Protein AF-A0A535BII7-F1 (afdb_monomer_lite)

Secondary structure (DSSP, 8-state):
----------TTS-PPBP-----EE-TTS-EE--TTS--HHHH--SBPP-EEE-SSSEEEETTT-EEEE--BSSSSTTBTT-EE-HHHIIIIIIHHHHHHTGGG-S--BPPPHHHHHHT--TT--SS-S-GGGSBS--TT--TTT-B---SSEEEEEEEPSS-TT-EEEEETTTTEEESSSSSS-TTS-EE---EEE-----------------PPP------------------------------PPP---------PPSS-----------------------

Structure (mmCIF, N/CA/C/O backbone):
data_AF-A0A535BII7-F1
#
_entry.id   AF-A0A535BII7-F1
#
loop_
_atom_site.group_PDB
_atom_site.id
_atom_site.type_symbol
_atom_site.label_atom_id
_atom_site.label_alt_id
_atom_site.label_comp_id
_atom_site.label_asym_id
_atom_site.label_entity_id
_atom_site.label_seq_id
_atom_site.pdbx_PDB_ins_code
_atom_site.Cartn_x
_atom_site.Cartn_y
_atom_site.Cartn_z
_atom_site.occupancy
_atom_site.B_iso_or_equiv
_atom_site.auth_seq_id
_atom_site.auth_comp_id
_atom_site.auth_asym_id
_atom_site.auth_atom_id
_atom_site.pdbx_PDB_model_num
ATOM 1 N N . MET A 1 1 ? -17.194 23.140 9.596 1.00 44.50 1 MET A N 1
ATOM 2 C CA . MET A 1 1 ? -18.389 22.271 9.519 1.00 44.50 1 MET A CA 1
ATOM 3 C C . MET A 1 1 ? -18.543 21.837 8.075 1.00 44.50 1 MET A C 1
ATOM 5 O O . MET A 1 1 ? -18.565 22.703 7.213 1.00 44.50 1 MET A O 1
ATOM 9 N N . GLY A 1 2 ? -18.543 20.533 7.810 1.00 65.06 2 GLY A N 1
ATOM 10 C CA . GLY A 1 2 ? -18.744 19.972 6.472 1.00 65.06 2 GLY A CA 1
ATOM 11 C C . GLY A 1 2 ? -20.044 19.166 6.418 1.00 65.06 2 GLY A C 1
ATOM 12 O O . GLY A 1 2 ? -20.576 18.815 7.473 1.00 65.06 2 GLY A O 1
ATOM 13 N N . PRO A 1 3 ? -20.581 18.885 5.224 1.00 75.00 3 PRO A N 1
ATOM 14 C CA . PRO A 1 3 ? -21.764 18.046 5.084 1.00 75.00 3 PRO A CA 1
ATOM 15 C C . PRO A 1 3 ? -21.462 16.608 5.534 1.00 75.00 3 PRO A C 1
ATOM 17 O O . PRO A 1 3 ? -20.440 16.040 5.157 1.00 75.00 3 PRO A O 1
ATOM 20 N N . ALA A 1 4 ? -22.372 16.006 6.301 1.00 76.25 4 ALA A N 1
ATOM 21 C CA . ALA A 1 4 ? -22.333 14.586 6.646 1.00 76.25 4 ALA A CA 1
ATOM 22 C C . ALA A 1 4 ? -23.369 13.815 5.815 1.00 76.25 4 ALA A C 1
ATOM 24 O O . ALA A 1 4 ? -24.459 14.320 5.541 1.00 76.25 4 ALA A O 1
ATOM 25 N N . ARG A 1 5 ? -23.038 12.583 5.420 1.00 81.31 5 ARG A N 1
ATOM 26 C CA . ARG A 1 5 ? -23.974 11.647 4.780 1.00 81.31 5 ARG A CA 1
ATOM 27 C C . ARG A 1 5 ? -24.088 10.405 5.652 1.00 81.31 5 ARG A C 1
ATOM 29 O O . ARG A 1 5 ? -23.073 9.825 6.016 1.00 81.31 5 ARG A O 1
ATOM 36 N N . ALA A 1 6 ? -25.315 10.012 5.979 1.00 82.19 6 ALA A N 1
ATOM 37 C CA . ALA A 1 6 ? -25.578 8.773 6.699 1.00 82.19 6 ALA A CA 1
ATOM 38 C C . ALA A 1 6 ? -25.613 7.582 5.730 1.00 82.19 6 ALA A C 1
ATOM 40 O O . ALA A 1 6 ? -26.04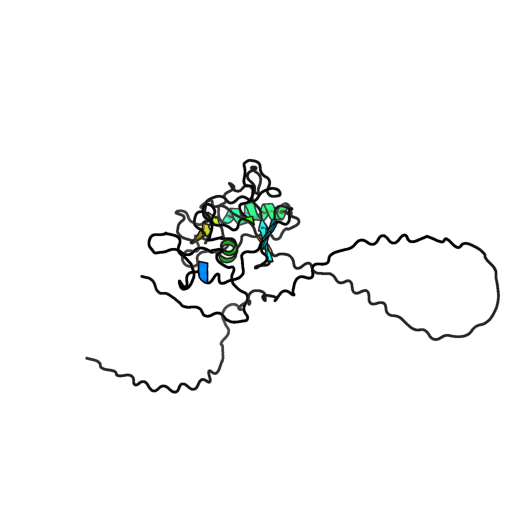9 7.714 4.584 1.00 82.19 6 ALA A O 1
ATOM 41 N N . VAL A 1 7 ? -25.193 6.417 6.216 1.00 84.38 7 VAL A N 1
ATOM 42 C CA . VAL A 1 7 ? -25.288 5.131 5.518 1.00 84.38 7 VAL A CA 1
ATOM 43 C C . VAL A 1 7 ? -26.140 4.173 6.352 1.00 84.38 7 VAL A C 1
ATOM 45 O O . VAL A 1 7 ? -26.164 4.268 7.577 1.00 84.38 7 VAL A O 1
ATOM 48 N N . ARG A 1 8 ? -26.871 3.272 5.687 1.00 78.75 8 ARG A N 1
ATOM 49 C CA . ARG A 1 8 ? -27.589 2.160 6.324 1.00 78.75 8 ARG A CA 1
ATOM 50 C C . ARG A 1 8 ? -27.049 0.849 5.772 1.00 78.75 8 ARG A C 1
ATOM 52 O O . ARG A 1 8 ? -26.878 0.736 4.557 1.00 78.75 8 ARG A O 1
ATOM 59 N N . ASP A 1 9 ? -26.824 -0.124 6.641 1.00 74.06 9 ASP A N 1
ATOM 60 C CA . ASP A 1 9 ? -26.342 -1.431 6.210 1.00 74.06 9 ASP A CA 1
ATOM 61 C C . ASP A 1 9 ? -27.427 -2.167 5.418 1.00 74.06 9 ASP A C 1
ATOM 63 O O . ASP A 1 9 ? -28.598 -2.203 5.806 1.00 74.06 9 ASP A O 1
ATOM 67 N N . SER A 1 10 ? -27.031 -2.774 4.303 1.00 67.94 10 SER A N 1
ATOM 68 C CA . SER A 1 10 ? -27.847 -3.751 3.585 1.00 67.94 10 SER A CA 1
ATOM 69 C C . SER A 1 10 ? -27.365 -5.153 3.937 1.00 67.94 10 SER A C 1
ATOM 71 O O . SER A 1 10 ? -26.167 -5.418 3.882 1.00 67.94 10 SER A O 1
ATOM 73 N N . SER A 1 11 ? -28.280 -6.069 4.237 1.00 61.44 11 SER A N 1
ATOM 74 C CA . SER A 1 11 ? -27.988 -7.428 4.713 1.00 61.44 11 SER A CA 1
ATOM 75 C C . SER A 1 11 ? -27.431 -8.398 3.650 1.00 61.44 11 SER A C 1
ATOM 77 O O . SER A 1 11 ? -27.626 -9.601 3.786 1.00 61.44 11 SER A O 1
ATOM 79 N N . GLY A 1 12 ? -26.793 -7.925 2.571 1.00 58.19 12 GLY A N 1
ATOM 80 C CA . GLY A 1 12 ? -26.433 -8.792 1.436 1.00 58.19 12 GLY A CA 1
ATOM 81 C C . GLY A 1 12 ? -25.446 -8.233 0.408 1.00 58.19 12 GLY A C 1
ATOM 82 O O . GLY A 1 12 ? -25.590 -8.533 -0.772 1.00 58.19 12 GLY A O 1
ATOM 83 N N . GLY A 1 13 ? -24.475 -7.411 0.815 1.00 64.19 13 GLY A N 1
ATOM 84 C CA . GLY A 1 13 ? -23.440 -6.880 -0.085 1.00 64.19 13 GLY A CA 1
ATOM 85 C C . GLY A 1 13 ? -22.033 -7.350 0.277 1.00 64.19 13 GLY A C 1
ATOM 86 O O . GLY A 1 13 ? -21.807 -7.806 1.395 1.00 64.19 13 GLY A O 1
ATOM 87 N N . CYS A 1 14 ? -21.089 -7.191 -0.654 1.00 69.06 14 CYS A N 1
ATOM 88 C CA . CYS A 1 14 ? -19.663 -7.325 -0.368 1.00 69.06 14 CYS A CA 1
ATOM 89 C C . CYS A 1 14 ? -19.226 -6.183 0.551 1.00 69.06 14 CYS A C 1
ATOM 91 O O . CYS A 1 14 ? -19.288 -5.021 0.131 1.00 69.06 14 CYS A O 1
ATOM 93 N N . PRO A 1 15 ? -18.852 -6.474 1.804 1.00 81.62 15 PRO A N 1
ATOM 94 C CA . PRO A 1 15 ? -18.436 -5.436 2.727 1.00 81.62 15 PRO A CA 1
ATOM 95 C C . PRO A 1 15 ? -17.146 -4.777 2.230 1.00 81.62 15 PRO A C 1
ATOM 97 O O . PRO A 1 15 ? -16.231 -5.450 1.761 1.00 81.62 15 PRO A O 1
ATOM 100 N N . LEU A 1 16 ? -17.067 -3.451 2.358 1.00 87.38 16 LEU A N 1
ATOM 101 C CA . LEU A 1 16 ? -15.783 -2.757 2.274 1.00 87.38 16 LEU A CA 1
ATOM 102 C C . LEU A 1 16 ? -14.873 -3.258 3.406 1.00 87.38 16 LEU A C 1
ATOM 104 O O . LEU A 1 16 ? -15.399 -3.622 4.462 1.00 87.38 16 LEU A O 1
ATOM 108 N N . PRO A 1 17 ? -13.543 -3.241 3.237 1.00 92.38 17 PRO A N 1
ATOM 109 C CA . PRO A 1 17 ? -12.624 -3.438 4.349 1.00 92.38 17 PRO A CA 1
ATOM 110 C C . PRO A 1 17 ? -12.959 -2.480 5.497 1.00 92.38 17 PRO A C 1
ATOM 112 O O . PRO A 1 17 ? -13.254 -1.302 5.276 1.00 92.38 17 PRO A O 1
ATOM 115 N N . ALA A 1 18 ? -12.948 -3.002 6.717 1.00 94.56 18 ALA A N 1
ATOM 116 C CA . ALA A 1 18 ? -13.006 -2.194 7.919 1.00 94.56 18 ALA A CA 1
ATOM 117 C C . ALA A 1 18 ? -11.759 -1.309 7.995 1.00 94.56 18 ALA A C 1
ATOM 119 O O . ALA A 1 18 ? -10.708 -1.635 7.451 1.00 94.56 18 ALA A O 1
ATOM 120 N N . THR A 1 19 ? -11.855 -0.205 8.722 1.00 95.56 19 THR A N 1
ATOM 121 C CA . THR A 1 19 ? -10.739 0.736 8.899 1.00 95.56 19 THR A CA 1
ATOM 122 C C . THR A 1 19 ? -9.610 0.184 9.775 1.00 95.56 19 THR A C 1
ATOM 124 O O . THR A 1 19 ? -8.555 0.802 9.862 1.00 95.56 19 THR A O 1
ATOM 127 N N . GLY A 1 20 ? -9.851 -0.921 10.489 1.00 95.38 20 GLY A N 1
ATOM 128 C CA . GLY A 1 20 ? -8.975 -1.437 11.544 1.00 95.38 20 GLY A CA 1
ATOM 129 C C . GLY A 1 20 ? -9.156 -0.748 12.902 1.00 95.38 20 GLY A C 1
ATOM 130 O O . GLY A 1 20 ? -8.716 -1.280 13.918 1.00 95.38 20 GLY A O 1
ATOM 131 N N . GLN A 1 21 ? -9.871 0.380 12.973 1.00 96.12 21 GLN A N 1
ATOM 132 C CA . GLN A 1 21 ? -10.025 1.148 14.205 1.00 96.12 21 GLN A CA 1
ATOM 133 C C . GLN A 1 21 ? -10.866 0.408 15.260 1.00 96.12 21 GLN A C 1
ATOM 135 O O . GLN A 1 21 ? -11.973 -0.064 15.009 1.00 96.12 21 GLN A O 1
ATOM 140 N N . THR A 1 22 ? -10.343 0.334 16.483 1.00 96.44 22 THR A N 1
ATOM 141 C CA . THR A 1 22 ? -10.949 -0.374 17.625 1.00 96.44 22 THR A CA 1
ATOM 142 C C . THR A 1 22 ? -11.143 0.501 18.862 1.00 96.44 22 THR A C 1
ATOM 144 O O . THR A 1 22 ? -11.923 0.130 19.744 1.00 96.44 22 THR A O 1
ATOM 147 N N . THR A 1 23 ? -10.455 1.642 18.933 1.00 97.31 23 THR A N 1
ATOM 148 C CA . THR A 1 23 ? -10.534 2.627 20.020 1.00 97.31 23 THR A CA 1
ATOM 149 C C . THR A 1 23 ? -11.469 3.789 19.676 1.00 97.31 23 THR A C 1
ATOM 151 O O . THR A 1 23 ? -11.703 4.079 18.507 1.00 97.31 23 THR A O 1
ATOM 154 N N . CYS A 1 24 ? -12.001 4.460 20.701 1.00 98.00 24 CYS A N 1
ATOM 155 C CA . CYS A 1 24 ? -12.840 5.654 20.571 1.00 98.00 24 CYS A CA 1
ATOM 156 C C . CYS A 1 24 ? -12.221 6.808 21.360 1.00 98.00 24 CYS A C 1
ATOM 158 O O . CYS A 1 24 ? -11.599 6.578 22.401 1.00 98.00 24 CYS A O 1
ATOM 160 N N . TRP A 1 25 ? -12.406 8.044 20.895 1.00 96.88 25 TRP A N 1
ATOM 161 C CA . TRP A 1 25 ? -11.784 9.227 21.497 1.00 96.88 25 TRP A CA 1
ATOM 162 C C . TRP A 1 25 ? -12.783 10.357 21.728 1.00 96.88 25 TRP A C 1
ATOM 164 O O . TRP A 1 25 ? -13.789 10.485 21.032 1.00 96.88 25 TRP A O 1
ATOM 174 N N . ASN A 1 26 ? -12.499 11.203 22.716 1.00 96.88 26 ASN A N 1
ATOM 175 C CA . ASN A 1 26 ? -13.192 12.480 22.878 1.00 96.88 26 ASN A CA 1
ATOM 176 C C . ASN A 1 26 ? -12.524 13.594 22.043 1.00 96.88 26 ASN A C 1
ATOM 178 O O . ASN A 1 26 ? -11.457 13.406 21.460 1.00 96.88 26 ASN A O 1
ATOM 182 N N . SER A 1 27 ? -13.117 14.791 22.024 1.00 96.31 27 SER A N 1
ATOM 183 C CA . SER A 1 27 ? -12.593 15.953 21.281 1.00 96.31 27 SER A CA 1
ATOM 184 C C . SER A 1 27 ? -11.220 16.449 21.752 1.00 96.31 27 SER A C 1
ATOM 186 O O . SER A 1 27 ? -10.586 17.235 21.056 1.00 96.31 27 SER A O 1
ATOM 188 N N . SER A 1 28 ? -10.767 16.019 22.930 1.00 96.75 28 SER A N 1
ATOM 189 C CA . SER A 1 28 ? -9.442 16.325 23.477 1.00 96.75 28 SER A CA 1
ATOM 190 C C . SER A 1 28 ? -8.396 15.259 23.124 1.00 96.75 28 SER A C 1
ATOM 192 O O . SER A 1 28 ? -7.256 15.368 23.565 1.00 96.75 28 SER A O 1
ATOM 194 N N . GLY A 1 29 ? -8.769 14.222 22.363 1.00 94.75 29 GLY A N 1
ATOM 195 C CA . GLY A 1 29 ? -7.875 13.141 21.940 1.00 94.75 29 GLY A CA 1
ATOM 196 C C . GLY A 1 29 ? -7.627 12.061 22.998 1.00 94.75 29 GLY A C 1
ATOM 197 O O . GLY A 1 29 ? -6.753 11.220 22.815 1.00 94.75 29 GLY A O 1
ATOM 198 N N . SER A 1 30 ? -8.375 12.052 24.106 1.00 97.31 30 SER A N 1
ATOM 199 C CA . SER A 1 30 ? -8.265 10.993 25.121 1.00 97.31 30 SER A CA 1
ATOM 200 C C . SER A 1 30 ? -9.114 9.782 24.745 1.00 97.31 30 SER A C 1
ATOM 202 O O . SER A 1 30 ? -10.243 9.950 24.281 1.00 97.31 30 SER A O 1
ATOM 204 N N . VAL A 1 31 ? -8.591 8.576 24.991 1.00 97.56 31 VAL A N 1
ATOM 205 C CA . VAL A 1 31 ? -9.329 7.318 24.802 1.00 97.56 31 VAL A CA 1
ATOM 206 C C . VAL A 1 31 ? -10.506 7.254 25.780 1.00 97.56 31 VAL A C 1
ATOM 208 O O . VAL A 1 31 ? -10.350 7.547 26.966 1.00 97.56 31 VAL A O 1
ATOM 211 N N . ILE A 1 32 ? -11.677 6.856 25.285 1.00 98.00 32 ILE A N 1
ATOM 212 C CA . ILE A 1 32 ? -12.917 6.696 26.056 1.00 98.00 32 ILE A CA 1
ATOM 213 C C . ILE A 1 32 ? -13.554 5.321 25.794 1.00 98.00 32 ILE A C 1
ATOM 215 O O . ILE A 1 32 ? -13.244 4.686 24.782 1.00 98.00 32 ILE A O 1
ATOM 219 N N . PRO A 1 33 ? -14.470 4.847 26.661 1.00 98.06 33 PRO A N 1
ATOM 220 C CA . PRO A 1 33 ? -15.299 3.688 26.349 1.00 98.06 33 PRO A CA 1
ATOM 221 C C . PRO A 1 33 ? -16.096 3.908 25.060 1.00 98.06 33 PRO A C 1
ATOM 223 O O . PRO A 1 33 ? -16.703 4.959 24.876 1.00 98.06 33 PRO A O 1
ATOM 226 N N . CYS A 1 34 ? -16.115 2.903 24.184 1.00 97.69 34 CYS A N 1
ATOM 227 C CA . CYS A 1 34 ? -16.782 3.010 22.888 1.00 97.69 34 CYS A CA 1
ATOM 228 C C . CYS A 1 34 ? -18.311 2.912 22.956 1.00 97.69 34 CYS A C 1
ATOM 230 O O . CYS A 1 34 ? -18.977 3.423 22.065 1.00 97.69 34 CYS A O 1
ATOM 232 N N . ALA A 1 35 ? -18.875 2.267 23.980 1.00 97.81 35 ALA A N 1
ATOM 233 C CA . ALA A 1 35 ? -20.308 1.991 24.042 1.00 97.81 35 ALA A CA 1
ATOM 234 C C . ALA A 1 35 ? -21.156 3.278 24.008 1.00 97.81 35 ALA A C 1
ATOM 236 O O . ALA A 1 35 ? -21.000 4.157 24.857 1.00 97.81 35 ALA A O 1
ATOM 237 N N . GLY A 1 36 ? -22.078 3.358 23.049 1.00 96.44 36 GLY A N 1
ATOM 238 C CA . GLY A 1 36 ? -23.000 4.474 22.851 1.00 96.44 36 GLY A CA 1
ATOM 239 C C . GLY A 1 36 ? -22.391 5.710 22.184 1.00 96.44 36 GLY A C 1
ATOM 240 O O . GLY A 1 36 ? -23.037 6.756 22.173 1.00 96.44 36 GLY A O 1
ATOM 241 N N . THR A 1 37 ? -21.172 5.631 21.644 1.00 96.62 37 THR A N 1
ATOM 242 C CA . THR A 1 37 ? -20.498 6.779 21.009 1.00 96.62 37 THR A CA 1
ATOM 243 C C . THR A 1 37 ? -20.855 6.951 19.532 1.00 96.62 37 THR A C 1
ATOM 245 O O . THR A 1 37 ? -20.720 8.052 19.000 1.00 96.62 37 THR A O 1
ATOM 248 N N . GLY A 1 38 ? -21.275 5.881 18.855 1.00 95.44 38 GLY A N 1
ATOM 249 C CA . GLY A 1 38 ? -21.456 5.811 17.405 1.00 95.44 38 GLY A CA 1
ATOM 250 C C . GLY A 1 38 ? -20.153 5.931 16.606 1.00 95.44 38 GLY A C 1
ATOM 251 O O . GLY A 1 38 ? -20.212 6.076 15.386 1.00 95.44 38 GLY A O 1
ATOM 252 N N . GLN A 1 39 ? -18.991 5.915 17.267 1.00 96.81 39 GLN A N 1
ATOM 253 C CA . GLN A 1 39 ? -17.689 6.018 16.609 1.00 96.81 39 GLN A CA 1
ATOM 254 C C . GLN A 1 39 ? -17.313 4.709 15.915 1.00 96.81 39 GLN A C 1
ATOM 256 O O . GLN A 1 39 ? -17.831 3.636 16.226 1.00 96.81 39 GLN A O 1
ATOM 261 N N . ASP A 1 40 ? -16.361 4.790 14.994 1.00 95.31 40 ASP A N 1
ATOM 262 C CA . ASP A 1 40 ? -15.909 3.638 14.220 1.00 95.31 40 ASP A CA 1
ATOM 263 C C . ASP A 1 40 ? -15.328 2.523 15.107 1.00 95.31 40 ASP A C 1
ATOM 265 O O . ASP A 1 40 ? -15.661 1.356 14.927 1.00 95.31 40 ASP A O 1
ATOM 269 N N . GLY A 1 41 ? -14.602 2.879 16.175 1.00 95.88 41 GLY A N 1
ATOM 270 C CA . GLY A 1 41 ? -14.131 1.914 17.174 1.00 95.88 41 GLY A CA 1
ATOM 271 C C . GLY A 1 41 ? -15.242 1.146 17.910 1.00 95.88 41 GLY A C 1
ATOM 272 O O . GLY A 1 41 ? -14.986 0.046 18.406 1.00 95.88 41 GLY A O 1
ATOM 273 N N . GLU A 1 42 ? -16.470 1.681 17.961 1.00 96.94 42 GLU A N 1
ATOM 274 C CA . GLU A 1 42 ? -17.657 0.980 18.467 1.00 96.94 42 GLU A CA 1
ATOM 275 C C . GLU A 1 42 ? -18.288 0.101 17.386 1.00 96.94 42 GLU A C 1
ATOM 277 O O . GLU A 1 42 ? -18.560 -1.076 17.622 1.00 96.94 42 GLU A O 1
ATOM 282 N N . LEU A 1 43 ? -18.547 0.682 16.212 1.00 94.19 43 LEU A N 1
ATOM 283 C CA . LEU A 1 43 ? -19.347 0.041 15.171 1.00 94.19 43 LEU A CA 1
ATOM 284 C C . LEU A 1 43 ? -18.566 -1.014 14.385 1.00 94.19 43 LEU A C 1
ATOM 286 O O . LEU A 1 43 ? -19.176 -1.984 13.929 1.00 94.19 43 LEU A O 1
ATOM 290 N N . ARG A 1 44 ? -17.256 -0.794 14.204 1.00 93.31 44 ARG A N 1
ATOM 291 C CA . ARG A 1 44 ? -16.285 -1.656 13.510 1.00 93.31 44 ARG A CA 1
ATOM 292 C C . ARG A 1 44 ? -16.858 -2.245 12.222 1.00 93.31 44 ARG A C 1
ATOM 294 O O . ARG A 1 44 ? -16.823 -3.455 12.001 1.00 93.31 44 ARG A O 1
ATOM 301 N N . LYS A 1 45 ? -17.488 -1.384 11.417 1.00 92.19 45 LYS A N 1
ATOM 302 C CA . LYS A 1 45 ? -18.189 -1.792 10.194 1.00 92.19 45 LYS A CA 1
ATOM 303 C C . LYS A 1 45 ? -17.187 -2.165 9.109 1.00 92.19 45 LYS A C 1
ATOM 305 O O . LYS A 1 45 ? -16.082 -1.638 9.064 1.00 92.19 45 LYS A O 1
ATOM 310 N N . GLY A 1 46 ? -17.626 -3.034 8.204 1.00 91.44 46 GLY A N 1
ATOM 311 C CA . GLY A 1 46 ? -16.794 -3.578 7.136 1.00 91.44 46 GLY A CA 1
ATOM 312 C C . GLY A 1 46 ? -16.250 -4.968 7.457 1.00 91.44 46 GLY A C 1
ATOM 313 O O . GLY A 1 46 ? -16.517 -5.538 8.515 1.00 91.44 46 GLY A O 1
ATOM 314 N N . ALA A 1 47 ? -15.526 -5.538 6.501 1.00 92.50 47 ALA A N 1
ATOM 315 C CA . ALA A 1 47 ? -14.841 -6.810 6.658 1.00 92.50 47 ALA A CA 1
ATOM 316 C C . ALA A 1 47 ? -13.585 -6.602 7.510 1.00 92.50 47 ALA A C 1
ATOM 318 O O . ALA A 1 47 ? -12.799 -5.711 7.183 1.00 92.50 47 ALA A O 1
ATOM 319 N N . PRO A 1 48 ? -13.350 -7.386 8.575 1.00 93.88 48 PRO A N 1
ATOM 320 C CA . PRO A 1 48 ? -12.092 -7.315 9.305 1.00 93.88 48 PRO A CA 1
ATOM 321 C C . PRO A 1 48 ? -10.897 -7.425 8.353 1.00 93.88 48 PRO A C 1
ATOM 323 O O . PRO A 1 48 ? -10.900 -8.247 7.436 1.00 93.88 48 PRO A O 1
ATOM 326 N N . LEU A 1 49 ? -9.882 -6.591 8.569 1.00 94.94 49 LEU A N 1
ATOM 327 C CA . LEU A 1 49 ? -8.630 -6.665 7.826 1.00 94.94 49 LEU A CA 1
ATOM 328 C C . LEU A 1 49 ? -8.021 -8.066 8.004 1.00 94.94 49 LEU A C 1
ATOM 330 O O . LEU A 1 49 ? -7.780 -8.496 9.133 1.00 94.94 49 LEU A O 1
ATOM 334 N N . ALA A 1 50 ? -7.825 -8.792 6.904 1.00 95.75 50 ALA A N 1
ATOM 335 C CA . ALA A 1 50 ? -7.461 -10.204 6.930 1.00 95.75 50 ALA A CA 1
ATOM 336 C C . ALA A 1 50 ? -6.441 -10.512 5.830 1.00 95.75 50 ALA A C 1
ATOM 338 O O . ALA A 1 50 ? -6.753 -10.436 4.643 1.00 95.75 50 ALA A O 1
ATOM 339 N N . TYR A 1 51 ? -5.228 -10.875 6.247 1.00 97.25 51 TYR A N 1
ATOM 340 C CA . TYR A 1 51 ? -4.077 -11.057 5.365 1.00 97.25 51 TYR A CA 1
ATOM 341 C C . TYR A 1 51 ? -3.339 -12.358 5.678 1.00 97.25 51 TYR A C 1
ATOM 343 O O . TYR A 1 51 ? -3.237 -12.751 6.842 1.00 97.25 51 TYR A O 1
ATOM 351 N N . VAL A 1 52 ? -2.803 -13.004 4.645 1.00 97.62 52 VAL A N 1
ATOM 352 C CA . VAL A 1 52 ? -1.998 -14.228 4.750 1.00 97.62 52 VAL A CA 1
ATOM 353 C C . VAL A 1 52 ? -0.657 -13.998 4.069 1.00 97.62 52 VAL A C 1
ATOM 355 O O . VAL A 1 52 ? -0.618 -13.708 2.880 1.00 97.62 52 VAL A O 1
ATOM 358 N N . ASP A 1 53 ? 0.436 -14.136 4.815 1.00 97.56 53 ASP A N 1
ATOM 359 C CA . ASP A 1 53 ? 1.781 -14.198 4.238 1.00 97.56 53 ASP A CA 1
ATOM 360 C C . ASP A 1 53 ? 1.966 -15.552 3.540 1.00 97.56 53 ASP A C 1
ATOM 362 O O . ASP A 1 53 ? 1.788 -16.604 4.160 1.00 97.56 53 ASP A O 1
ATOM 366 N N . ASN A 1 54 ? 2.302 -15.526 2.252 1.00 97.69 54 ASN A N 1
ATOM 367 C CA . ASN A 1 54 ? 2.477 -16.732 1.444 1.00 97.69 54 ASN A CA 1
ATOM 368 C C . ASN A 1 54 ? 3.886 -17.341 1.603 1.00 97.69 54 ASN A C 1
ATOM 370 O O . ASN A 1 54 ? 4.137 -18.451 1.135 1.00 97.69 54 ASN A O 1
ATOM 374 N N . GLY A 1 55 ? 4.816 -16.643 2.269 1.00 97.12 55 GLY A N 1
ATOM 375 C CA . GLY A 1 55 ? 6.191 -17.101 2.509 1.00 97.12 55 GLY A CA 1
ATOM 376 C C . GLY A 1 55 ? 7.119 -17.023 1.290 1.00 97.12 55 GLY A C 1
ATOM 377 O O . GLY A 1 55 ? 8.290 -17.386 1.380 1.00 97.12 55 GLY A O 1
ATOM 378 N N . ASP A 1 56 ? 6.624 -16.523 0.161 1.00 97.56 56 ASP A N 1
ATOM 379 C CA . ASP A 1 56 ? 7.332 -16.398 -1.120 1.00 97.56 56 ASP A CA 1
ATOM 380 C C . ASP A 1 56 ? 7.665 -14.942 -1.491 1.00 97.56 56 ASP A C 1
ATOM 382 O O . ASP A 1 56 ? 8.129 -14.664 -2.595 1.00 97.56 56 ASP A O 1
ATOM 386 N N . GLY A 1 57 ? 7.462 -14.016 -0.549 1.00 98.00 57 GLY A N 1
ATOM 387 C CA . GLY A 1 57 ? 7.597 -12.581 -0.786 1.00 98.00 57 GLY A CA 1
ATOM 388 C C . GLY A 1 57 ? 6.274 -11.879 -1.078 1.00 98.00 57 GLY A C 1
ATOM 389 O O . GLY A 1 57 ? 6.287 -10.702 -1.433 1.00 98.00 57 GLY A O 1
ATOM 390 N N . THR A 1 58 ? 5.136 -12.557 -0.907 1.00 98.56 58 THR A N 1
ATOM 391 C CA . THR A 1 58 ? 3.814 -11.970 -1.144 1.00 98.56 58 THR A CA 1
ATOM 392 C C . THR A 1 58 ? 2.849 -12.124 0.034 1.00 98.56 58 THR A C 1
ATOM 394 O O . THR A 1 58 ? 3.025 -12.973 0.910 1.00 98.56 58 THR A O 1
ATOM 397 N N . VAL A 1 59 ? 1.821 -11.274 0.064 1.00 98.56 59 VAL A N 1
ATOM 398 C CA . VAL A 1 59 ? 0.720 -11.304 1.039 1.00 98.56 59 VAL A CA 1
ATOM 399 C C . VAL A 1 59 ? -0.614 -11.349 0.301 1.00 98.56 59 VAL A C 1
ATOM 401 O O . VAL A 1 59 ? -0.908 -10.467 -0.500 1.00 98.56 59 VAL A O 1
ATOM 404 N N . THR A 1 60 ? -1.456 -12.330 0.607 1.00 98.00 60 THR A N 1
ATOM 405 C CA . THR A 1 60 ? -2.829 -12.417 0.093 1.00 98.00 60 THR A CA 1
ATOM 406 C C . THR A 1 60 ? -3.792 -11.649 0.998 1.00 98.00 60 THR A C 1
ATOM 408 O O . THR A 1 60 ? -3.864 -11.920 2.196 1.00 98.00 60 THR A O 1
ATOM 411 N N . ASP A 1 61 ? -4.569 -10.728 0.431 1.00 96.94 61 ASP A N 1
ATOM 412 C CA . ASP A 1 61 ? -5.722 -10.088 1.075 1.00 96.94 61 ASP A CA 1
ATOM 413 C C . ASP A 1 61 ? -6.961 -10.982 0.922 1.00 96.94 61 ASP A C 1
ATOM 415 O O . ASP A 1 61 ? -7.433 -11.228 -0.186 1.00 96.94 61 ASP A O 1
ATOM 419 N N . LEU A 1 62 ? -7.510 -11.468 2.036 1.00 94.06 62 LEU A N 1
ATOM 420 C CA . LEU A 1 62 ? -8.652 -12.390 2.039 1.00 94.06 62 LEU A CA 1
ATOM 421 C C . LEU A 1 62 ? -10.001 -11.706 1.775 1.00 94.06 62 LEU A C 1
ATOM 423 O O . LEU A 1 62 ? -10.995 -12.392 1.531 1.00 94.06 62 LEU A O 1
ATOM 427 N N . ASN A 1 63 ? -10.057 -10.373 1.821 1.00 92.25 63 ASN A N 1
ATOM 428 C CA . ASN A 1 63 ? -11.262 -9.611 1.504 1.00 92.25 63 ASN A CA 1
ATOM 429 C C . ASN A 1 63 ? -11.370 -9.336 0.002 1.00 92.25 63 ASN A C 1
ATOM 431 O O . ASN A 1 63 ? -12.463 -9.395 -0.562 1.00 92.25 63 ASN A O 1
ATOM 435 N N . THR A 1 64 ? -10.244 -9.023 -0.644 1.00 92.56 64 THR A N 1
ATOM 436 C CA . THR A 1 64 ? -10.203 -8.638 -2.065 1.00 92.56 64 THR A CA 1
ATOM 437 C C . THR A 1 64 ? -9.689 -9.739 -2.984 1.00 92.56 64 THR A C 1
ATOM 439 O O . THR A 1 64 ? -9.898 -9.653 -4.193 1.00 92.56 64 THR A O 1
ATOM 442 N N . TRP A 1 65 ? -9.048 -10.772 -2.430 1.00 93.81 65 TRP A N 1
ATOM 443 C CA . TRP A 1 65 ? -8.293 -11.787 -3.172 1.00 93.81 65 TRP A CA 1
ATOM 444 C C . TRP A 1 65 ? -7.182 -11.193 -4.043 1.00 93.81 65 TRP A C 1
ATOM 446 O O . TRP A 1 65 ? -6.786 -11.771 -5.051 1.00 93.81 65 TRP A O 1
ATOM 456 N N . LEU A 1 66 ? -6.666 -10.030 -3.655 1.00 97.06 66 LEU A N 1
ATOM 457 C CA . LEU A 1 66 ? -5.463 -9.462 -4.242 1.00 97.06 66 LEU A CA 1
ATOM 458 C C . LEU A 1 66 ? -4.234 -10.040 -3.553 1.00 97.06 66 LEU A C 1
ATOM 460 O O . LEU A 1 66 ? -4.224 -10.246 -2.338 1.00 97.06 66 LEU A O 1
ATOM 464 N N . VAL A 1 67 ? -3.186 -10.264 -4.330 1.00 98.50 67 VAL A N 1
ATOM 465 C CA . VAL A 1 67 ? -1.885 -10.685 -3.823 1.00 98.50 67 VAL A CA 1
ATOM 466 C C . VAL A 1 67 ? -0.915 -9.529 -3.990 1.00 98.50 67 VAL A C 1
ATOM 468 O O . VAL A 1 67 ? -0.759 -8.950 -5.066 1.00 98.50 67 VAL A O 1
ATOM 471 N N . TRP A 1 68 ? -0.292 -9.167 -2.884 1.00 98.69 68 TRP A N 1
ATOM 472 C CA . TRP A 1 68 ? 0.520 -7.979 -2.732 1.00 98.69 68 TRP A CA 1
ATOM 473 C C . TRP A 1 68 ? 1.988 -8.341 -2.610 1.00 98.69 68 TRP A C 1
ATOM 475 O O . TRP A 1 68 ? 2.351 -9.289 -1.918 1.00 98.69 68 TRP A O 1
ATOM 485 N N . GLU A 1 69 ? 2.839 -7.535 -3.229 1.00 98.62 69 GLU A N 1
ATOM 486 C CA . GLU A 1 69 ? 4.282 -7.585 -3.027 1.00 98.62 69 GLU A CA 1
ATOM 487 C C . GLU A 1 69 ? 4.627 -7.219 -1.574 1.00 98.62 69 GLU A C 1
ATOM 489 O O . GLU A 1 69 ? 4.141 -6.208 -1.056 1.00 98.62 69 GLU A O 1
ATOM 494 N N . LYS A 1 70 ? 5.490 -8.004 -0.918 1.00 98.75 70 LYS A N 1
ATOM 495 C CA . LYS A 1 70 ? 6.200 -7.595 0.306 1.00 98.75 70 LYS A CA 1
ATOM 496 C C . LYS A 1 70 ? 7.448 -6.808 -0.083 1.00 98.75 70 LYS A C 1
ATOM 498 O O . LYS A 1 70 ? 8.104 -7.139 -1.064 1.00 98.75 70 LYS A O 1
ATOM 503 N N . LEU A 1 71 ? 7.785 -5.794 0.712 1.00 98.62 71 LEU A N 1
ATOM 504 C CA . LEU A 1 71 ? 8.981 -4.977 0.488 1.00 98.62 71 LEU A CA 1
ATOM 505 C C . LEU A 1 71 ? 10.064 -5.324 1.513 1.00 98.62 71 LEU A C 1
ATOM 507 O O . LEU A 1 71 ? 9.747 -5.622 2.666 1.00 98.62 71 LEU A O 1
ATOM 511 N N . SER A 1 72 ? 11.317 -5.281 1.080 1.00 98.44 72 SER A N 1
ATOM 512 C CA . SER A 1 72 ? 12.537 -5.552 1.842 1.00 98.44 72 SER A CA 1
ATOM 513 C C . SER A 1 72 ? 13.212 -4.261 2.334 1.00 98.44 72 SER A C 1
ATOM 515 O O . SER A 1 72 ? 12.690 -3.161 2.148 1.00 98.44 72 SER A O 1
ATOM 517 N N . ASP A 1 73 ? 14.378 -4.403 2.966 1.00 98.00 73 ASP A N 1
ATOM 518 C CA . ASP A 1 73 ? 15.307 -3.312 3.314 1.00 98.00 73 ASP A CA 1
ATOM 519 C C . ASP A 1 73 ? 16.746 -3.766 2.994 1.00 98.00 73 ASP A C 1
ATOM 521 O O . ASP A 1 73 ? 17.613 -3.824 3.864 1.00 98.00 73 ASP A O 1
ATOM 525 N N . ASP A 1 74 ? 16.968 -4.256 1.769 1.00 97.81 74 ASP A N 1
ATOM 526 C CA . ASP A 1 74 ? 18.161 -5.015 1.352 1.00 97.81 74 ASP A CA 1
ATOM 527 C C . ASP A 1 74 ? 18.838 -4.522 0.055 1.00 97.81 74 ASP A C 1
ATOM 529 O O . ASP A 1 74 ? 19.769 -5.155 -0.448 1.00 97.81 74 ASP A O 1
ATOM 533 N N . GLY A 1 75 ? 18.400 -3.392 -0.494 1.00 97.44 75 GLY A N 1
ATOM 534 C CA . GLY A 1 75 ? 18.903 -2.778 -1.722 1.00 97.44 75 GLY A CA 1
ATOM 535 C C . GLY A 1 75 ? 18.491 -3.490 -3.014 1.00 97.44 75 GLY A C 1
ATOM 536 O O . GLY A 1 75 ? 19.047 -3.190 -4.074 1.00 97.44 75 GLY A O 1
ATOM 537 N N . THR A 1 76 ? 17.565 -4.453 -2.958 1.00 97.69 76 THR A N 1
ATOM 538 C CA . THR A 1 76 ? 17.055 -5.155 -4.148 1.00 97.69 76 THR A CA 1
ATOM 539 C C . THR A 1 76 ? 15.913 -4.387 -4.825 1.00 97.69 76 THR A C 1
ATOM 541 O O . THR A 1 76 ? 15.570 -3.270 -4.444 1.00 97.69 76 THR A O 1
ATOM 544 N N . VAL A 1 77 ? 15.292 -4.976 -5.855 1.00 97.75 77 VAL A N 1
ATOM 545 C CA . VAL A 1 77 ? 14.100 -4.396 -6.504 1.00 97.75 77 VAL A CA 1
ATOM 546 C C . VAL A 1 77 ? 12.924 -4.233 -5.532 1.00 97.75 77 VAL A C 1
ATOM 548 O O . VAL A 1 77 ? 12.124 -3.321 -5.705 1.00 97.75 77 VAL A O 1
ATOM 551 N N . HIS A 1 78 ? 12.857 -5.061 -4.487 1.00 98.12 78 HIS A N 1
ATOM 552 C CA . HIS A 1 78 ? 11.790 -5.031 -3.486 1.00 98.12 78 HIS A CA 1
ATOM 553 C C . HIS A 1 78 ? 12.064 -4.050 -2.343 1.00 98.12 78 HIS A C 1
ATOM 555 O O . HIS A 1 78 ? 11.279 -3.993 -1.402 1.00 98.12 78 HIS A O 1
ATOM 561 N N . ASP A 1 79 ? 13.167 -3.303 -2.385 1.00 98.56 79 ASP A N 1
ATOM 562 C CA . ASP A 1 79 ? 13.551 -2.428 -1.285 1.00 98.56 79 ASP A CA 1
ATOM 563 C C . ASP A 1 79 ? 12.510 -1.320 -1.053 1.00 98.56 79 ASP A C 1
ATOM 565 O O . ASP A 1 79 ? 12.091 -0.627 -1.985 1.00 98.56 79 ASP A O 1
ATOM 569 N N . LYS A 1 80 ? 12.096 -1.143 0.207 1.00 98.19 80 LYS A N 1
ATOM 570 C CA . LYS A 1 80 ? 11.110 -0.135 0.625 1.00 98.19 80 LYS A CA 1
ATOM 571 C C . LYS A 1 80 ? 11.526 1.300 0.287 1.00 98.19 80 LYS A C 1
ATOM 573 O O . LYS A 1 80 ? 10.652 2.158 0.203 1.00 98.19 80 LYS A O 1
ATOM 578 N N . ASP A 1 81 ? 12.825 1.571 0.159 1.00 98.12 81 ASP A N 1
ATOM 579 C CA . ASP A 1 81 ? 13.405 2.886 -0.115 1.00 98.12 81 ASP A CA 1
ATOM 580 C C . ASP A 1 81 ? 13.480 3.185 -1.621 1.00 98.12 81 ASP A C 1
ATOM 582 O O . ASP A 1 81 ? 13.797 4.313 -2.015 1.00 98.12 81 ASP A O 1
ATOM 586 N N . ASN A 1 82 ? 13.123 2.221 -2.479 1.00 98.38 82 ASN A N 1
ATOM 587 C CA . ASN A 1 82 ? 13.005 2.454 -3.912 1.00 98.38 82 ASN A CA 1
ATOM 588 C C . ASN A 1 82 ? 11.837 3.401 -4.222 1.00 98.38 82 ASN A C 1
ATOM 590 O O . ASN A 1 82 ? 10.684 3.183 -3.841 1.00 98.38 82 ASN A O 1
ATOM 594 N N . VAL A 1 83 ? 12.137 4.447 -4.993 1.00 98.06 83 VAL A N 1
ATOM 595 C CA . VAL A 1 83 ? 11.164 5.451 -5.431 1.00 98.06 83 VAL A CA 1
ATOM 596 C C . VAL A 1 83 ? 11.175 5.607 -6.945 1.00 98.06 83 VAL A C 1
ATOM 598 O O . VAL A 1 83 ? 12.212 5.513 -7.603 1.00 98.06 83 VAL A O 1
ATOM 601 N N . TYR A 1 84 ? 10.006 5.892 -7.510 1.00 98.12 84 TYR A N 1
ATOM 602 C CA . TYR A 1 84 ? 9.796 5.933 -8.952 1.00 98.12 84 TYR A CA 1
ATOM 603 C C . TYR A 1 84 ? 8.939 7.128 -9.346 1.00 98.12 84 TYR A C 1
ATOM 605 O O . TYR A 1 84 ? 7.992 7.497 -8.647 1.00 98.12 84 TYR A O 1
ATOM 613 N N . THR A 1 85 ? 9.230 7.713 -10.510 1.00 97.69 85 THR A N 1
ATOM 614 C CA . THR A 1 85 ? 8.240 8.563 -11.183 1.00 97.69 85 THR A CA 1
ATOM 615 C C . THR A 1 85 ? 7.009 7.737 -11.526 1.00 97.69 85 THR A C 1
ATOM 617 O O . THR A 1 85 ? 7.099 6.512 -11.652 1.00 97.69 85 THR A O 1
ATOM 620 N N . TRP A 1 86 ? 5.859 8.383 -11.723 1.00 97.62 86 TRP A N 1
ATOM 621 C CA . TRP A 1 86 ? 4.624 7.648 -11.997 1.00 97.62 86 TRP A CA 1
ATOM 622 C C . TRP A 1 86 ? 4.755 6.754 -13.237 1.00 97.62 86 TRP A C 1
ATOM 624 O O . TRP A 1 86 ? 4.324 5.610 -13.214 1.00 97.62 86 TRP A O 1
ATOM 634 N N . ALA A 1 87 ? 5.424 7.230 -14.294 1.00 97.81 87 ALA A N 1
ATOM 635 C CA . ALA A 1 87 ? 5.707 6.421 -15.480 1.00 97.81 87 ALA A CA 1
ATOM 636 C C . ALA A 1 87 ? 6.662 5.247 -15.178 1.00 97.81 87 ALA A C 1
ATOM 638 O O . ALA A 1 87 ? 6.382 4.111 -15.564 1.00 97.81 87 ALA A O 1
ATOM 639 N N . ASN A 1 88 ? 7.745 5.500 -14.432 1.00 98.25 88 ASN A N 1
ATOM 640 C CA . ASN A 1 88 ? 8.737 4.477 -14.088 1.00 98.25 88 ASN A CA 1
ATOM 641 C C . ASN A 1 88 ? 8.204 3.429 -13.100 1.00 98.25 88 ASN A C 1
ATOM 643 O O . ASN A 1 88 ? 8.747 2.328 -13.050 1.00 98.25 88 ASN A O 1
ATOM 647 N N . ALA A 1 89 ? 7.130 3.714 -12.359 1.00 98.38 89 ALA A N 1
ATOM 648 C CA . ALA A 1 89 ? 6.437 2.702 -11.566 1.00 98.38 89 ALA A CA 1
ATOM 649 C C . ALA A 1 89 ? 5.911 1.561 -12.457 1.00 98.38 89 ALA A C 1
ATOM 651 O O . ALA A 1 89 ? 6.034 0.391 -12.102 1.00 98.38 89 ALA A O 1
ATOM 652 N N . PHE A 1 90 ? 5.392 1.884 -13.649 1.00 98.69 90 PHE A N 1
ATOM 653 C CA . PHE A 1 90 ? 4.923 0.884 -14.614 1.00 98.69 90 PHE A CA 1
ATOM 654 C C . PHE A 1 90 ? 6.073 0.266 -15.409 1.00 98.69 90 PHE A C 1
ATOM 656 O O . PHE A 1 90 ? 6.202 -0.954 -15.477 1.00 98.69 90 PHE A O 1
ATOM 663 N N . THR A 1 91 ? 6.901 1.101 -16.039 1.00 98.38 91 THR A N 1
ATOM 664 C CA . THR A 1 91 ? 7.907 0.632 -17.007 1.00 98.38 91 THR A CA 1
ATOM 665 C C . THR A 1 91 ? 9.208 0.170 -16.361 1.00 98.38 91 THR A C 1
ATOM 667 O O . THR A 1 91 ? 10.004 -0.488 -17.020 1.00 98.38 91 THR A O 1
ATOM 670 N N . GLY A 1 92 ? 9.440 0.537 -15.100 1.00 98.12 92 GLY A N 1
ATOM 671 C CA . GLY A 1 92 ? 10.592 0.134 -14.301 1.00 98.12 92 GLY A CA 1
ATOM 672 C C . GLY A 1 92 ? 10.214 -0.961 -13.312 1.00 98.12 92 GLY A C 1
ATOM 673 O O . GLY A 1 92 ? 10.511 -2.126 -13.563 1.00 98.12 92 GLY A O 1
ATOM 674 N N . HIS A 1 93 ? 9.546 -0.599 -12.211 1.00 98.50 93 HIS A N 1
ATOM 675 C CA . HIS A 1 93 ? 9.254 -1.531 -11.108 1.00 98.50 93 HIS A CA 1
ATOM 676 C C . HIS A 1 93 ? 8.380 -2.709 -11.548 1.00 98.50 93 HIS A C 1
ATOM 678 O O . HIS A 1 93 ? 8.837 -3.850 -11.586 1.00 98.50 93 HIS A O 1
ATOM 684 N N . VAL A 1 94 ? 7.148 -2.427 -11.983 1.00 98.75 94 VAL A N 1
ATOM 685 C CA . VAL A 1 94 ? 6.181 -3.457 -12.397 1.00 98.75 94 VAL A CA 1
ATOM 686 C C . VAL A 1 94 ? 6.718 -4.308 -13.553 1.00 98.75 94 VAL A C 1
ATOM 688 O O . VAL A 1 94 ? 6.617 -5.535 -13.524 1.00 98.75 94 VAL A O 1
ATOM 691 N N . ALA A 1 95 ? 7.327 -3.684 -14.565 1.00 98.69 95 ALA A N 1
ATOM 692 C CA . ALA A 1 95 ? 7.936 -4.412 -15.676 1.00 98.69 95 ALA A CA 1
ATOM 693 C C . ALA A 1 95 ? 9.058 -5.361 -15.215 1.00 98.69 95 ALA A C 1
ATOM 695 O O . ALA A 1 95 ? 9.161 -6.470 -15.742 1.00 98.69 95 ALA A O 1
ATOM 696 N N . THR A 1 96 ? 9.859 -4.964 -14.221 1.00 98.69 96 THR A N 1
ATOM 697 C CA . THR A 1 96 ? 10.922 -5.807 -13.655 1.00 98.69 96 THR A CA 1
ATOM 698 C C . THR A 1 96 ? 10.340 -7.020 -12.937 1.00 98.69 96 THR A C 1
ATOM 700 O O . THR A 1 96 ? 10.754 -8.140 -13.239 1.00 98.69 96 THR A O 1
ATOM 703 N N . LEU A 1 97 ? 9.329 -6.827 -12.078 1.00 98.62 97 LEU A N 1
ATOM 704 C CA . LEU A 1 97 ? 8.638 -7.927 -11.390 1.00 98.62 97 LEU A CA 1
ATOM 705 C C . LEU A 1 97 ? 8.064 -8.950 -12.379 1.00 98.62 97 LEU A C 1
ATOM 707 O O . LEU A 1 97 ? 8.232 -10.161 -12.213 1.00 98.62 97 LEU A O 1
ATOM 711 N N . ASN A 1 98 ? 7.452 -8.461 -13.459 1.00 98.62 98 ASN A N 1
ATOM 712 C CA . ASN A 1 98 ? 6.889 -9.311 -14.504 1.00 98.62 98 ASN A CA 1
ATOM 713 C C . ASN A 1 98 ? 7.961 -10.042 -15.319 1.00 98.62 98 ASN A C 1
ATOM 715 O O . ASN A 1 98 ? 7.804 -11.225 -15.626 1.00 98.62 98 ASN A O 1
ATOM 719 N N . ALA A 1 99 ? 9.070 -9.377 -15.649 1.00 98.56 99 ALA A N 1
ATOM 720 C CA . ALA A 1 99 ? 10.172 -9.993 -16.383 1.00 98.56 99 ALA A CA 1
ATOM 721 C C . ALA A 1 99 ? 10.839 -11.118 -15.577 1.00 98.56 99 ALA A C 1
ATOM 723 O O . ALA A 1 99 ? 11.147 -12.177 -16.129 1.00 98.56 99 ALA A O 1
ATOM 724 N N . MET A 1 100 ? 11.014 -10.922 -14.266 1.00 97.94 100 MET A N 1
ATOM 725 C CA . MET A 1 100 ? 11.619 -11.922 -13.381 1.00 97.94 100 MET A CA 1
ATOM 726 C C . MET A 1 100 ? 10.646 -13.004 -12.906 1.00 97.94 100 MET A C 1
ATOM 728 O O . MET A 1 100 ? 11.076 -13.963 -12.274 1.00 97.94 100 MET A O 1
ATOM 732 N N . SER A 1 101 ? 9.357 -12.903 -13.249 1.00 97.69 101 SER A N 1
ATOM 733 C CA . SER A 1 101 ? 8.313 -13.822 -12.773 1.00 97.69 101 SER A CA 1
ATOM 734 C C . SER A 1 101 ? 8.275 -13.893 -11.242 1.00 97.69 101 SER A C 1
ATOM 736 O O . SER A 1 101 ? 8.321 -14.984 -10.671 1.00 97.69 101 SER A O 1
ATOM 738 N N . PHE A 1 102 ? 8.293 -12.734 -10.577 1.00 97.75 102 PHE A N 1
ATOM 739 C CA . PHE A 1 102 ? 8.354 -12.662 -9.117 1.00 97.75 102 PHE A CA 1
ATOM 740 C C . PHE A 1 102 ? 7.216 -13.475 -8.479 1.00 97.75 102 PHE A C 1
ATOM 742 O O . PHE A 1 102 ? 6.068 -13.373 -8.912 1.00 97.75 102 PHE A O 1
ATOM 749 N N . ALA A 1 103 ? 7.565 -14.330 -7.508 1.00 96.88 103 ALA A N 1
ATOM 750 C CA . ALA A 1 103 ? 6.679 -15.322 -6.885 1.00 96.88 103 ALA A CA 1
ATOM 751 C C . ALA A 1 103 ? 5.946 -16.256 -7.879 1.00 96.88 103 ALA A C 1
ATOM 753 O O . ALA A 1 103 ? 4.902 -16.816 -7.577 1.00 96.88 103 ALA A O 1
ATOM 754 N N . GLY A 1 104 ? 6.487 -16.445 -9.089 1.00 96.88 104 GLY A N 1
ATOM 755 C CA . GLY A 1 104 ? 5.855 -17.233 -10.152 1.00 96.88 104 GLY A CA 1
ATOM 756 C C . GLY A 1 104 ? 4.833 -16.463 -10.999 1.00 96.88 104 GLY A C 1
ATOM 757 O O . GLY A 1 104 ? 4.235 -17.053 -11.898 1.00 96.88 104 GLY A O 1
ATOM 758 N N . HIS A 1 105 ? 4.669 -15.157 -10.771 1.00 96.88 105 HIS A N 1
ATOM 759 C CA . H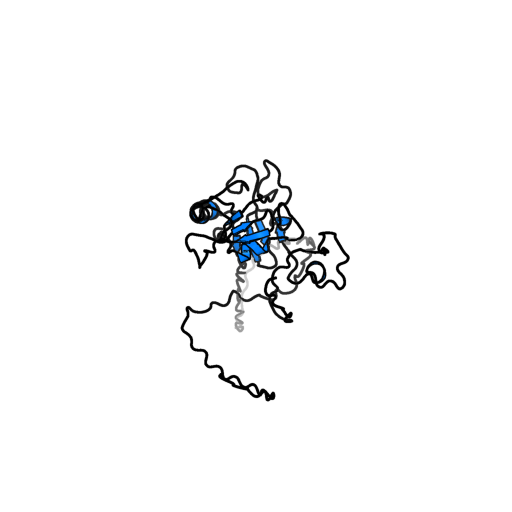IS A 1 105 ? 3.640 -14.320 -11.390 1.00 96.88 105 HIS A CA 1
ATOM 760 C C . HIS A 1 105 ? 4.218 -13.291 -12.368 1.00 96.88 105 HIS A C 1
ATOM 762 O O . HIS A 1 105 ? 5.325 -12.782 -12.190 1.00 96.88 105 HIS A O 1
ATOM 768 N N . ARG A 1 106 ? 3.469 -13.002 -13.440 1.00 97.38 106 ARG A N 1
ATOM 769 C CA . ARG A 1 106 ? 3.859 -12.079 -14.535 1.00 97.38 106 ARG A CA 1
ATOM 770 C C . ARG A 1 106 ? 2.789 -11.037 -14.863 1.00 97.38 106 ARG A C 1
ATOM 772 O O . ARG A 1 106 ? 2.844 -10.378 -15.900 1.00 97.38 106 ARG A O 1
ATOM 779 N N . ASP A 1 107 ? 1.801 -10.945 -13.996 1.00 97.06 107 ASP A N 1
ATOM 780 C CA . ASP A 1 107 ? 0.608 -10.117 -14.067 1.00 97.06 107 ASP A CA 1
ATOM 781 C C . ASP A 1 107 ? 0.600 -9.051 -12.960 1.00 97.06 107 ASP A C 1
ATOM 783 O O . ASP A 1 107 ? -0.443 -8.491 -12.625 1.00 97.06 107 ASP A O 1
ATOM 787 N N . TRP A 1 108 ? 1.781 -8.726 -12.425 1.00 98.56 108 TRP A N 1
ATOM 788 C CA . TRP A 1 108 ? 1.966 -7.607 -11.516 1.00 98.56 108 TRP A CA 1
ATOM 789 C C . TRP A 1 108 ? 1.542 -6.307 -12.188 1.00 98.56 108 TRP A C 1
ATOM 791 O O . TRP A 1 108 ? 1.834 -6.043 -13.361 1.00 98.56 108 TRP A O 1
ATOM 801 N N . ARG A 1 109 ? 0.864 -5.472 -11.410 1.00 98.62 109 ARG A N 1
ATOM 802 C CA . ARG A 1 109 ? 0.382 -4.150 -11.788 1.00 98.62 109 ARG A CA 1
ATOM 803 C C . ARG A 1 109 ? 0.506 -3.195 -10.611 1.00 98.62 109 ARG A C 1
ATOM 805 O O . ARG A 1 109 ? 0.647 -3.592 -9.457 1.00 98.62 109 ARG A O 1
ATOM 812 N N . LEU A 1 110 ? 0.419 -1.906 -10.910 1.00 98.44 110 LEU A N 1
ATOM 813 C CA . LEU A 1 110 ? 0.251 -0.894 -9.877 1.00 98.44 110 LEU A CA 1
ATOM 814 C C . LEU A 1 110 ? -1.220 -0.907 -9.401 1.00 98.44 110 LEU A C 1
ATOM 816 O O . LEU A 1 110 ? -2.122 -0.897 -10.253 1.00 98.44 110 LEU A O 1
ATOM 820 N N . PRO A 1 111 ? -1.499 -0.919 -8.085 1.00 98.62 111 PRO A N 1
ATOM 821 C CA . PRO A 1 111 ? -2.862 -0.908 -7.560 1.00 98.62 111 PRO A CA 1
ATOM 822 C C . PRO A 1 111 ? -3.583 0.386 -7.933 1.00 98.62 111 PRO A C 1
ATOM 824 O O . PRO A 1 111 ? -2.972 1.453 -8.044 1.00 98.62 111 PRO A O 1
ATOM 827 N N . ASN A 1 112 ? -4.900 0.327 -8.110 1.00 98.44 112 ASN A N 1
ATOM 828 C CA . ASN A 1 112 ? -5.708 1.544 -8.132 1.00 98.44 112 ASN A CA 1
ATOM 829 C C . ASN A 1 112 ? -5.804 2.148 -6.719 1.00 98.44 112 ASN A C 1
ATOM 831 O O . ASN A 1 112 ? -5.465 1.505 -5.726 1.00 98.44 112 ASN A O 1
ATOM 835 N N . VAL A 1 113 ? -6.261 3.398 -6.606 1.00 98.19 113 VAL A N 1
ATOM 836 C CA . VAL A 1 113 ? -6.234 4.123 -5.322 1.00 98.19 113 VAL A CA 1
ATOM 837 C C . VAL A 1 113 ? -7.052 3.439 -4.219 1.00 98.19 113 VAL A C 1
ATOM 839 O O . VAL A 1 113 ? -6.681 3.510 -3.053 1.00 98.19 113 VAL A O 1
ATOM 842 N N . ARG A 1 114 ? -8.142 2.743 -4.568 1.00 97.50 114 ARG A N 1
ATOM 843 C CA . ARG A 1 114 ? -9.000 2.059 -3.588 1.00 97.50 114 ARG A CA 1
ATOM 844 C C . ARG A 1 114 ? -8.400 0.744 -3.115 1.00 97.50 114 ARG A C 1
ATOM 846 O O . ARG A 1 114 ? -8.534 0.425 -1.943 1.00 97.50 114 ARG A O 1
ATOM 853 N N . GLU A 1 115 ? -7.737 0.014 -4.007 1.00 97.88 115 GLU A N 1
ATOM 854 C CA . GLU A 1 115 ? -6.958 -1.173 -3.638 1.00 97.88 115 GLU A CA 1
ATOM 855 C C . GLU A 1 115 ? -5.791 -0.774 -2.735 1.00 97.88 115 GLU A C 1
ATOM 857 O O . GLU A 1 115 ? -5.582 -1.363 -1.688 1.00 97.88 115 GLU A O 1
ATOM 862 N N . LEU A 1 116 ? -5.055 0.285 -3.076 1.00 98.31 116 LEU A N 1
ATOM 863 C CA . LEU A 1 116 ? -3.946 0.732 -2.232 1.00 98.31 116 LEU A CA 1
ATOM 864 C C . LEU A 1 116 ? -4.423 1.250 -0.867 1.00 98.31 116 LEU A C 1
ATOM 866 O O . LEU A 1 116 ? -3.727 1.099 0.130 1.00 98.31 116 LEU A O 1
ATOM 870 N N . GLN A 1 117 ? -5.613 1.847 -0.802 1.00 97.69 117 GLN A N 1
ATOM 871 C CA . GLN A 1 117 ? -6.213 2.250 0.467 1.00 97.69 117 GLN A CA 1
ATOM 872 C C . GLN A 1 117 ? -6.696 1.048 1.295 1.00 97.69 117 GLN A C 1
ATOM 874 O O . GLN A 1 117 ? -6.751 1.161 2.517 1.00 97.69 117 GLN A O 1
ATOM 879 N N . SER A 1 118 ? -7.046 -0.090 0.677 1.00 96.69 118 SER A N 1
ATOM 880 C CA . SER A 1 118 ? -7.613 -1.232 1.411 1.00 96.69 118 SER A CA 1
ATOM 881 C C . SER A 1 118 ? -6.635 -1.863 2.397 1.00 96.69 118 SER A C 1
ATOM 883 O O . SER A 1 118 ? -7.081 -2.494 3.350 1.00 96.69 118 SER A O 1
ATOM 885 N N . ILE A 1 119 ? -5.329 -1.656 2.201 1.00 97.50 119 ILE A N 1
ATOM 886 C CA . ILE A 1 119 ? -4.280 -2.153 3.099 1.00 97.50 119 ILE A CA 1
ATOM 887 C C . ILE A 1 119 ? -3.986 -1.233 4.292 1.00 97.50 119 ILE A C 1
ATOM 889 O O . ILE A 1 119 ? -3.212 -1.609 5.175 1.00 97.50 119 ILE A O 1
ATOM 893 N N . SER A 1 120 ? -4.596 -0.046 4.348 1.00 97.81 120 SER A N 1
ATOM 894 C CA . SER A 1 120 ? -4.444 0.883 5.471 1.00 97.81 120 SER A CA 1
ATOM 895 C C . SER A 1 120 ? -5.091 0.336 6.744 1.00 97.81 120 SER A C 1
ATOM 897 O O . SER A 1 120 ? -6.214 -0.164 6.718 1.00 97.81 120 SER A O 1
ATOM 899 N N . ASP A 1 121 ? -4.404 0.513 7.870 1.00 97.62 121 ASP A N 1
ATOM 900 C CA . ASP A 1 121 ? -4.957 0.304 9.207 1.00 97.62 121 ASP A CA 1
ATOM 901 C C . ASP A 1 121 ? -4.922 1.639 9.959 1.00 97.62 121 ASP A C 1
ATOM 903 O O . ASP A 1 121 ? -3.860 2.217 10.199 1.00 97.62 121 ASP A O 1
ATOM 907 N N . TYR A 1 122 ? -6.102 2.156 10.294 1.00 96.88 122 TYR A N 1
ATOM 908 C CA . TYR A 1 122 ? -6.292 3.436 10.977 1.00 96.88 122 TYR A CA 1
ATOM 909 C C . TYR A 1 122 ? -6.251 3.312 12.510 1.00 96.88 122 TYR A C 1
ATOM 911 O O . TYR A 1 122 ? -6.483 4.298 13.218 1.00 96.88 122 TYR A O 1
ATOM 919 N N . GLN A 1 123 ? -5.974 2.119 13.044 1.00 96.25 123 GLN A N 1
ATOM 920 C CA . GLN A 1 123 ? -5.597 1.922 14.445 1.00 96.25 123 GLN A CA 1
ATOM 921 C C . GLN A 1 123 ? -4.111 2.209 14.686 1.00 96.25 123 GLN A C 1
ATOM 923 O O . GLN A 1 123 ? -3.733 2.555 15.811 1.00 96.25 123 GLN A O 1
ATOM 928 N N . THR A 1 124 ? -3.279 2.054 13.654 1.00 93.94 124 THR A N 1
ATOM 929 C CA . THR A 1 124 ? -1.826 2.237 13.701 1.00 93.94 124 THR A CA 1
ATOM 930 C C . THR A 1 124 ? -1.406 3.525 12.994 1.00 93.94 124 THR A C 1
ATOM 932 O O . THR A 1 124 ? -2.140 4.110 12.197 1.00 93.94 124 THR A O 1
ATOM 935 N N . TYR A 1 125 ? -0.216 4.020 13.330 1.00 93.56 125 TYR A N 1
ATOM 936 C CA . TYR A 1 125 ? 0.398 5.171 12.677 1.00 93.56 125 TYR A CA 1
ATOM 937 C C . TYR A 1 125 ? 1.909 4.959 12.605 1.00 93.56 125 TYR A C 1
ATOM 939 O O . TYR A 1 125 ? 2.482 4.317 13.481 1.00 93.56 125 TYR A O 1
ATOM 947 N N . ASN A 1 126 ? 2.557 5.542 11.592 1.00 94.94 126 ASN A N 1
ATOM 948 C CA . ASN A 1 126 ? 3.992 5.383 11.331 1.00 94.94 126 ASN A CA 1
ATOM 949 C C . ASN A 1 126 ? 4.496 3.918 11.323 1.00 94.94 126 ASN A C 1
ATOM 951 O O . ASN A 1 126 ? 5.351 3.586 12.148 1.00 94.94 126 ASN A O 1
ATOM 955 N N . PRO A 1 127 ? 4.061 3.079 10.367 1.00 97.19 127 PRO A N 1
ATOM 956 C CA . PRO A 1 127 ? 3.087 3.343 9.303 1.00 97.19 127 PRO A CA 1
ATOM 957 C C . PRO A 1 127 ? 1.632 3.008 9.694 1.00 97.19 127 PRO A C 1
ATOM 959 O O . PRO A 1 127 ? 1.366 2.181 10.557 1.00 97.19 127 PRO A O 1
ATOM 962 N N . SER A 1 128 ? 0.674 3.664 9.036 1.00 97.56 128 SER A N 1
ATOM 963 C CA . SER A 1 128 ? -0.769 3.377 9.093 1.00 97.56 128 SER A CA 1
ATOM 964 C C . SER A 1 128 ? -1.121 2.333 8.032 1.00 97.56 128 SER A C 1
ATOM 966 O O . SER A 1 128 ? -1.702 2.628 6.989 1.00 97.56 128 SER A O 1
ATOM 968 N N . VAL A 1 129 ? -0.678 1.103 8.264 1.00 97.81 129 VAL A N 1
ATOM 969 C CA . VAL A 1 129 ? -0.876 -0.044 7.374 1.00 97.81 129 VAL A CA 1
ATOM 970 C C . VAL A 1 129 ? -1.125 -1.283 8.224 1.00 97.81 129 VAL A C 1
ATOM 972 O O . VAL A 1 129 ? -0.674 -1.355 9.372 1.00 97.81 129 VAL A O 1
ATOM 975 N N . ALA A 1 130 ? -1.847 -2.258 7.680 1.00 97.50 130 ALA A N 1
ATOM 976 C CA . ALA A 1 130 ? -2.029 -3.529 8.359 1.00 97.50 130 ALA A CA 1
ATOM 977 C C . ALA A 1 130 ? -0.676 -4.200 8.629 1.00 97.50 130 ALA A C 1
ATOM 979 O O . ALA A 1 130 ? 0.228 -4.165 7.792 1.00 97.50 130 ALA A O 1
ATOM 980 N N . SER A 1 131 ? -0.551 -4.860 9.781 1.00 96.62 131 SER A N 1
ATOM 981 C CA . SER A 1 131 ? 0.720 -5.419 10.264 1.00 96.62 131 SER A CA 1
ATOM 982 C C . SER A 1 131 ? 1.395 -6.392 9.293 1.00 96.62 131 SER A C 1
ATOM 984 O O . SER A 1 131 ? 2.616 -6.483 9.287 1.00 96.62 131 SER A O 1
ATOM 986 N N . ALA A 1 132 ? 0.638 -7.070 8.423 1.00 97.75 132 ALA A N 1
ATOM 987 C CA . ALA A 1 132 ? 1.191 -7.926 7.370 1.00 97.75 132 ALA A CA 1
ATOM 988 C C . ALA A 1 132 ? 2.129 -7.180 6.398 1.00 97.75 132 ALA A C 1
ATOM 990 O O . ALA A 1 132 ? 2.984 -7.803 5.771 1.00 97.75 132 ALA A O 1
ATOM 991 N N . PHE A 1 133 ? 1.995 -5.855 6.292 1.00 98.19 133 PHE A N 1
ATOM 992 C CA . PHE A 1 133 ? 2.799 -5.002 5.419 1.00 98.19 133 PHE A CA 1
ATOM 993 C C . PHE A 1 133 ? 3.920 -4.247 6.145 1.00 98.19 133 PHE A C 1
ATOM 995 O O . PHE A 1 133 ? 4.735 -3.609 5.475 1.00 98.19 133 PHE A O 1
ATOM 1002 N N . ASP A 1 134 ? 3.996 -4.344 7.474 1.00 97.69 134 ASP A N 1
ATOM 1003 C CA . ASP A 1 134 ? 5.059 -3.767 8.305 1.00 97.69 134 ASP A CA 1
ATOM 1004 C C . ASP A 1 134 ? 5.430 -4.731 9.449 1.00 97.69 134 ASP A C 1
ATOM 1006 O O . ASP A 1 134 ? 5.147 -4.512 10.626 1.00 97.69 134 ASP A O 1
ATOM 1010 N N . ALA A 1 135 ? 6.018 -5.866 9.075 1.00 96.75 135 ALA A N 1
ATOM 1011 C CA . ALA A 1 135 ? 6.395 -6.947 9.976 1.00 96.75 135 ALA A CA 1
ATOM 1012 C C . ALA A 1 135 ? 7.883 -7.273 9.833 1.00 96.75 135 ALA A C 1
ATOM 1014 O O . ALA A 1 135 ? 8.364 -7.589 8.743 1.00 96.75 135 ALA A O 1
ATOM 1015 N N . ASN A 1 136 ? 8.594 -7.263 10.966 1.00 96.38 136 ASN A N 1
ATOM 1016 C CA . ASN A 1 136 ? 10.024 -7.580 11.062 1.00 96.38 136 ASN A CA 1
ATOM 1017 C C . ASN A 1 136 ? 10.916 -6.715 10.155 1.00 96.38 136 ASN A C 1
ATOM 1019 O O . ASN A 1 136 ? 11.962 -7.178 9.703 1.00 96.38 136 ASN A O 1
ATOM 1023 N N . CYS A 1 137 ? 10.503 -5.477 9.874 1.00 96.94 137 CYS A N 1
ATOM 1024 C CA . CYS A 1 137 ? 11.287 -4.570 9.051 1.00 96.94 137 CYS A CA 1
ATOM 1025 C C . CYS A 1 137 ? 12.587 -4.186 9.770 1.00 96.94 137 CYS A C 1
ATOM 1027 O O . CYS A 1 137 ? 12.563 -3.588 10.850 1.00 96.94 137 CYS A O 1
ATOM 1029 N N . ALA A 1 138 ? 13.720 -4.562 9.184 1.00 96.62 138 ALA A N 1
ATOM 1030 C CA . ALA A 1 138 ? 15.046 -4.286 9.711 1.00 96.62 138 ALA A CA 1
ATOM 1031 C C . ALA A 1 138 ? 16.073 -4.248 8.568 1.00 96.62 138 ALA A C 1
ATOM 1033 O O . ALA A 1 138 ? 15.908 -4.996 7.602 1.00 96.62 138 ALA A O 1
ATOM 1034 N N . PRO A 1 139 ? 17.169 -3.480 8.706 1.00 97.75 139 PRO A N 1
ATOM 1035 C CA . PRO A 1 139 ? 18.202 -3.413 7.679 1.00 97.75 139 PRO A CA 1
ATOM 1036 C C . PRO A 1 139 ? 18.736 -4.795 7.288 1.00 97.75 139 PRO A C 1
ATOM 1038 O O . PRO A 1 139 ? 19.141 -5.588 8.141 1.00 97.75 139 PRO A O 1
ATOM 1041 N N . GLY A 1 140 ? 18.757 -5.066 5.987 1.00 97.19 140 GLY A N 1
ATOM 1042 C CA . GLY A 1 140 ? 19.189 -6.317 5.368 1.00 97.19 140 GLY A CA 1
ATOM 1043 C C . GLY A 1 140 ? 18.127 -7.419 5.305 1.00 97.19 140 GLY A C 1
ATOM 1044 O O . GLY A 1 140 ? 18.457 -8.531 4.891 1.00 97.19 140 GLY A O 1
ATOM 1045 N N . CYS A 1 141 ? 16.883 -7.169 5.726 1.00 97.81 141 CYS A N 1
ATOM 1046 C CA . CYS A 1 141 ? 15.822 -8.172 5.639 1.00 97.81 141 CYS A CA 1
ATOM 1047 C C . CYS A 1 141 ? 15.321 -8.339 4.197 1.00 97.81 141 CYS A C 1
ATOM 1049 O O . CYS A 1 141 ? 15.156 -7.359 3.477 1.00 97.81 141 CYS A O 1
ATOM 1051 N N . SER A 1 142 ? 15.053 -9.581 3.783 1.00 97.62 142 SER A N 1
ATOM 1052 C CA . SER A 1 142 ? 14.532 -9.905 2.447 1.00 97.62 142 SER A CA 1
ATOM 1053 C C . SER A 1 142 ? 13.001 -9.904 2.416 1.00 97.62 142 SER A C 1
ATOM 1055 O O . SER A 1 142 ? 12.357 -10.187 3.426 1.00 97.62 142 SER A O 1
ATOM 1057 N N . ALA A 1 143 ? 12.397 -9.735 1.235 1.00 96.06 143 ALA A N 1
ATOM 1058 C CA . ALA A 1 143 ? 10.934 -9.745 1.072 1.00 96.06 143 ALA A CA 1
ATOM 1059 C C . ALA A 1 143 ? 10.260 -11.059 1.539 1.00 96.06 143 ALA A C 1
ATOM 1061 O O . ALA A 1 143 ? 9.094 -11.080 1.929 1.00 96.06 143 ALA A O 1
ATOM 1062 N N . THR A 1 144 ? 10.993 -12.177 1.553 1.00 97.19 144 THR A N 1
ATOM 1063 C CA . THR A 1 144 ? 10.513 -13.465 2.086 1.00 97.19 144 THR A CA 1
ATOM 1064 C C . THR A 1 144 ? 10.536 -13.543 3.614 1.00 97.19 144 THR A C 1
ATOM 1066 O O . THR A 1 144 ? 9.819 -14.358 4.186 1.00 97.19 144 THR A O 1
ATOM 1069 N N . THR A 1 145 ? 11.325 -12.706 4.294 1.00 97.00 145 THR A N 1
ATOM 1070 C CA . THR A 1 145 ? 11.531 -12.757 5.756 1.00 97.00 145 THR A CA 1
ATOM 1071 C C . THR A 1 145 ? 10.918 -11.573 6.503 1.00 97.00 145 THR A C 1
ATOM 1073 O O . THR A 1 145 ? 10.583 -11.705 7.681 1.00 97.00 145 THR A O 1
ATOM 1076 N N . CYS A 1 146 ? 10.701 -10.448 5.825 1.00 97.19 146 CYS A N 1
ATOM 1077 C CA . CYS A 1 146 ? 10.047 -9.259 6.361 1.00 97.19 146 CYS A CA 1
ATOM 1078 C C . CYS A 1 146 ? 9.057 -8.671 5.353 1.00 97.19 146 CYS A C 1
ATOM 1080 O O . CYS A 1 146 ? 9.073 -9.011 4.173 1.00 97.19 146 CYS A O 1
ATOM 1082 N N . SER A 1 147 ? 8.197 -7.773 5.822 1.00 98.19 147 SER A N 1
ATOM 1083 C CA . SER A 1 147 ? 7.574 -6.771 4.962 1.00 98.19 147 SER A CA 1
ATOM 1084 C C . SER A 1 147 ? 7.789 -5.415 5.595 1.00 98.19 147 SER A C 1
ATOM 1086 O O . SER A 1 147 ? 7.479 -5.227 6.767 1.00 98.19 147 SER A O 1
ATOM 1088 N N . CYS A 1 148 ? 8.276 -4.474 4.811 1.00 98.38 148 CYS A N 1
ATOM 1089 C CA . CYS A 1 148 ? 8.500 -3.109 5.234 1.00 98.38 148 CYS A CA 1
ATOM 1090 C C . CYS A 1 148 ? 7.516 -2.145 4.578 1.00 98.38 148 CYS A C 1
ATOM 1092 O O . CYS A 1 148 ? 7.095 -2.362 3.440 1.00 98.38 148 CYS A O 1
ATOM 1094 N N . THR A 1 149 ? 7.210 -1.036 5.251 1.00 98.31 149 THR A N 1
ATOM 1095 C CA . THR A 1 149 ? 6.502 0.099 4.642 1.00 98.31 149 THR A CA 1
ATOM 1096 C C . THR A 1 149 ? 7.208 1.415 4.974 1.00 98.31 149 THR A C 1
ATOM 1098 O O . THR A 1 149 ? 7.210 1.873 6.113 1.00 98.31 149 THR A O 1
ATOM 1101 N N . ALA A 1 150 ? 7.784 2.068 3.961 1.00 97.69 150 ALA A N 1
ATOM 1102 C CA . ALA A 1 150 ? 8.342 3.413 4.096 1.00 97.69 150 ALA A CA 1
ATOM 1103 C C . ALA A 1 150 ? 7.268 4.461 4.452 1.00 97.69 150 ALA A C 1
ATOM 1105 O O . ALA A 1 150 ? 6.120 4.388 4.004 1.00 97.69 150 ALA A O 1
ATOM 1106 N N . LEU A 1 151 ? 7.653 5.482 5.225 1.00 95.81 151 LEU A N 1
ATOM 1107 C CA . LEU A 1 151 ? 6.758 6.519 5.759 1.00 95.81 151 LEU A CA 1
ATOM 1108 C C . LEU A 1 151 ? 6.475 7.649 4.756 1.00 95.81 151 LEU A C 1
ATOM 1110 O O . LEU A 1 151 ? 6.741 8.821 5.031 1.00 95.81 151 LEU A O 1
ATOM 1114 N N . GLY A 1 152 ? 5.931 7.317 3.590 1.00 94.81 152 GLY A N 1
ATOM 1115 C CA . GLY A 1 152 ? 5.681 8.298 2.536 1.00 94.81 152 GLY A CA 1
ATOM 1116 C C . GLY A 1 152 ? 4.446 8.023 1.697 1.00 94.81 152 GLY A C 1
ATOM 1117 O O . GLY A 1 152 ? 3.527 7.318 2.114 1.00 94.81 152 GLY A O 1
ATOM 1118 N N . TYR A 1 153 ? 4.424 8.651 0.526 1.00 97.12 153 TYR A N 1
ATOM 1119 C CA . TYR A 1 153 ? 3.340 8.550 -0.441 1.00 97.12 153 TYR A CA 1
ATOM 1120 C C . TYR A 1 153 ? 3.623 7.417 -1.423 1.00 97.12 153 TYR A C 1
ATOM 1122 O O . TYR A 1 153 ? 4.745 7.292 -1.905 1.00 97.12 153 TYR A O 1
ATOM 1130 N N . TYR A 1 154 ? 2.610 6.609 -1.711 1.00 98.25 154 TYR A N 1
ATOM 1131 C CA . TYR A 1 154 ? 2.694 5.473 -2.618 1.00 98.25 154 TYR A CA 1
ATOM 1132 C C . TYR A 1 154 ? 1.831 5.736 -3.839 1.00 98.25 154 TYR A C 1
ATOM 1134 O O . TYR A 1 154 ? 0.650 6.071 -3.703 1.00 98.25 154 TYR A O 1
ATOM 1142 N N . TRP A 1 155 ? 2.410 5.587 -5.028 1.00 98.25 155 TRP A N 1
ATOM 1143 C CA . TRP A 1 155 ? 1.669 5.776 -6.268 1.00 98.25 155 TRP A CA 1
ATOM 1144 C C . TRP A 1 155 ? 0.534 4.762 -6.401 1.00 98.25 155 TRP A C 1
ATOM 1146 O O . TRP A 1 155 ? 0.727 3.564 -6.208 1.00 98.25 155 TRP A O 1
ATOM 1156 N N . SER A 1 156 ? -0.628 5.245 -6.839 1.00 98.31 156 SER A N 1
ATOM 1157 C CA . SER A 1 156 ? -1.654 4.398 -7.444 1.00 98.31 156 SER A CA 1
ATOM 1158 C C . SER A 1 156 ? -1.664 4.560 -8.965 1.00 98.31 156 SER A C 1
ATOM 1160 O O . SER A 1 156 ? -1.162 5.543 -9.517 1.00 98.31 156 SER A O 1
ATOM 1162 N N . SER A 1 157 ? -2.318 3.639 -9.667 1.00 98.00 157 SER A N 1
ATOM 1163 C CA . SER A 1 157 ? -2.573 3.739 -11.109 1.00 98.00 157 SER A CA 1
ATOM 1164 C C . SER A 1 157 ? -3.678 4.737 -11.476 1.00 98.00 157 SER A C 1
ATOM 1166 O O . SER A 1 157 ? -3.958 4.962 -12.654 1.00 98.00 157 SER A O 1
ATOM 1168 N N . THR A 1 158 ? -4.320 5.367 -10.489 1.00 98.00 158 THR A N 1
ATOM 1169 C CA . THR A 1 158 ? -5.474 6.246 -10.709 1.00 98.00 158 THR A CA 1
ATOM 1170 C C . THR A 1 158 ? -5.018 7.677 -10.986 1.00 98.00 158 THR A C 1
ATOM 1172 O O . THR A 1 158 ? -4.425 8.327 -10.132 1.00 98.00 158 THR A O 1
ATOM 1175 N N . SER A 1 159 ? -5.317 8.203 -12.175 1.00 96.62 159 SER A N 1
ATOM 1176 C CA . SER A 1 159 ? -5.061 9.615 -12.504 1.00 96.62 159 SER A CA 1
ATOM 1177 C C . SER A 1 159 ? -6.127 10.535 -11.903 1.00 96.62 159 SER A C 1
ATOM 1179 O O . SER A 1 159 ? -7.278 10.125 -11.743 1.00 96.62 159 SER A O 1
ATOM 1181 N N . SER A 1 160 ? -5.769 11.783 -11.591 1.00 94.69 160 SER A N 1
ATOM 1182 C CA . SER A 1 160 ? -6.775 12.789 -11.235 1.00 94.69 160 SER A CA 1
ATOM 1183 C C . SER A 1 160 ? -7.531 13.239 -12.487 1.00 94.69 160 SER A C 1
ATOM 1185 O O . SER A 1 160 ? -6.922 13.522 -13.513 1.00 94.69 160 SER A O 1
ATOM 1187 N N . VAL A 1 161 ? -8.863 13.304 -12.418 1.00 95.44 161 VAL A N 1
ATOM 1188 C CA . VAL A 1 161 ? -9.687 13.790 -13.539 1.00 95.44 161 VAL A CA 1
ATOM 1189 C C . VAL A 1 161 ? -9.641 15.312 -13.642 1.00 95.44 161 VAL A C 1
ATOM 1191 O O . VAL A 1 161 ? -9.692 15.838 -14.750 1.00 95.44 161 VAL A O 1
ATOM 1194 N N . SER A 1 162 ? -9.535 16.019 -12.512 1.00 92.88 162 SER A N 1
ATOM 1195 C CA . SER A 1 162 ? -9.423 17.481 -12.523 1.00 92.88 162 SER A CA 1
ATOM 1196 C C . SER A 1 162 ? -8.094 17.933 -13.128 1.00 92.88 162 SER A C 1
ATOM 1198 O O . SER A 1 162 ? -8.060 18.925 -13.848 1.00 92.88 162 SER A O 1
ATOM 1200 N N . ASP A 1 163 ? -7.030 17.157 -12.892 1.00 92.31 163 ASP A N 1
ATOM 1201 C CA . ASP A 1 163 ? -5.654 17.493 -13.259 1.00 92.31 163 ASP A CA 1
ATOM 1202 C C . ASP A 1 163 ? -4.940 16.223 -13.740 1.00 92.31 163 ASP A C 1
ATOM 1204 O O . ASP A 1 163 ? -4.239 15.569 -12.965 1.00 92.31 163 ASP A O 1
ATOM 1208 N N . PRO A 1 164 ? -5.114 15.821 -15.013 1.00 93.31 164 PRO A N 1
ATOM 1209 C CA . PRO A 1 164 ? -4.590 14.551 -15.531 1.00 93.31 164 PRO A CA 1
ATOM 1210 C C . PRO A 1 164 ? -3.065 14.404 -15.482 1.00 93.31 164 PRO A C 1
ATOM 1212 O O . PRO A 1 164 ? -2.541 13.291 -15.609 1.00 93.31 164 PRO A O 1
ATOM 1215 N N . TRP A 1 165 ? -2.344 15.508 -15.284 1.00 93.12 165 TRP A N 1
ATOM 1216 C CA . TRP A 1 165 ? -0.907 15.513 -15.021 1.00 93.12 165 TRP A CA 1
ATOM 1217 C C . TRP A 1 165 ? -0.552 15.012 -13.609 1.00 93.12 165 TRP A C 1
ATOM 1219 O O . TRP A 1 165 ? 0.596 14.645 -13.379 1.00 93.12 165 TRP A O 1
ATOM 1229 N N . ARG A 1 166 ? -1.525 14.888 -12.697 1.00 95.06 166 ARG A N 1
ATOM 1230 C CA . ARG A 1 166 ? -1.401 14.298 -11.351 1.00 95.06 166 ARG A CA 1
ATOM 1231 C C . ARG A 1 166 ? -2.005 12.898 -11.274 1.00 95.06 166 ARG A C 1
ATOM 1233 O O . ARG A 1 166 ? -2.843 12.493 -12.088 1.00 95.06 166 ARG A O 1
ATOM 1240 N N . ALA A 1 167 ? -1.582 12.146 -10.265 1.00 96.12 167 ALA A N 1
ATOM 1241 C CA . ALA A 1 167 ? -2.142 10.848 -9.910 1.00 96.12 167 ALA A CA 1
ATOM 1242 C C . ALA A 1 167 ? -2.451 10.789 -8.414 1.00 96.12 167 ALA A C 1
ATOM 1244 O O . ALA A 1 167 ? -1.810 11.464 -7.611 1.00 96.12 167 ALA A O 1
ATOM 1245 N N . TRP A 1 168 ? -3.441 9.977 -8.059 1.00 97.56 168 TRP A N 1
ATOM 1246 C CA . TRP A 1 168 ? -3.777 9.697 -6.674 1.00 97.56 168 TRP A CA 1
ATOM 1247 C C . TRP A 1 168 ? -2.693 8.836 -6.026 1.00 97.56 168 TRP A C 1
ATOM 1249 O O . TRP A 1 168 ? -2.149 7.920 -6.653 1.00 97.56 168 TRP A O 1
ATOM 1259 N N . TYR A 1 169 ? -2.439 9.090 -4.751 1.00 97.25 169 TYR A N 1
ATOM 1260 C CA . TYR A 1 169 ? -1.527 8.331 -3.911 1.00 97.25 169 TYR A CA 1
ATOM 1261 C C . TYR A 1 169 ? -2.161 8.044 -2.546 1.00 97.25 169 TYR A C 1
ATOM 1263 O O . TYR A 1 169 ? -3.136 8.685 -2.142 1.00 97.25 169 TYR A O 1
ATOM 1271 N N . VAL A 1 170 ? -1.570 7.095 -1.821 1.00 98.25 170 VAL A N 1
ATOM 1272 C CA . VAL A 1 170 ? -1.879 6.829 -0.409 1.00 98.25 170 VAL A CA 1
ATOM 1273 C C . VAL A 1 170 ? -0.640 7.123 0.429 1.00 98.25 170 VAL A C 1
ATOM 1275 O O . VAL A 1 170 ? 0.459 6.690 0.093 1.00 98.25 170 VAL A O 1
ATOM 1278 N N . GLY A 1 171 ? -0.790 7.911 1.490 1.00 97.25 171 GLY A N 1
ATOM 1279 C CA . GLY A 1 171 ? 0.286 8.268 2.409 1.00 97.25 171 GLY A CA 1
ATOM 1280 C C . GLY A 1 171 ? 0.262 7.419 3.669 1.00 97.25 171 GLY A C 1
ATOM 1281 O O . GLY A 1 171 ? -0.547 7.679 4.555 1.00 97.25 171 GLY A O 1
ATOM 1282 N N . PHE A 1 172 ? 1.188 6.471 3.820 1.00 97.81 172 PHE A N 1
ATOM 1283 C CA . PHE A 1 172 ? 1.194 5.567 4.980 1.00 97.81 172 PHE A CA 1
ATOM 1284 C C . PHE A 1 172 ? 1.753 6.187 6.262 1.00 97.81 172 PHE A C 1
ATOM 1286 O O . PHE A 1 172 ? 1.677 5.573 7.318 1.00 97.81 172 PHE A O 1
ATOM 1293 N N . ARG A 1 173 ? 2.243 7.432 6.241 1.00 95.88 173 ARG A N 1
ATOM 1294 C CA . ARG A 1 173 ? 2.558 8.144 7.491 1.00 95.88 173 ARG A CA 1
ATOM 1295 C C . ARG A 1 173 ? 1.301 8.391 8.340 1.00 95.88 173 ARG A C 1
ATOM 1297 O O . ARG A 1 173 ? 1.346 8.244 9.558 1.00 95.88 173 ARG A O 1
ATOM 1304 N N . TYR A 1 174 ? 0.190 8.743 7.686 1.00 93.25 174 TYR A N 1
ATOM 1305 C CA . TYR A 1 174 ? -1.066 9.148 8.337 1.00 93.25 174 TYR A CA 1
ATOM 1306 C C . TYR A 1 174 ? -2.327 8.461 7.780 1.00 93.25 174 TYR A C 1
ATOM 1308 O O . TYR A 1 174 ? -3.425 8.750 8.243 1.00 93.25 174 TYR A O 1
ATOM 1316 N N . GLY A 1 175 ? -2.197 7.603 6.765 1.00 94.94 175 GLY A N 1
ATOM 1317 C CA . GLY A 1 175 ? -3.315 6.913 6.113 1.00 94.94 175 GLY A CA 1
ATOM 1318 C C . GLY A 1 175 ? -4.146 7.793 5.164 1.00 94.94 175 GLY A C 1
ATOM 1319 O O . GLY A 1 175 ? -5.297 7.465 4.865 1.00 94.94 175 GLY A O 1
ATOM 1320 N N . ASN A 1 176 ? -3.619 8.933 4.699 1.00 95.31 176 ASN A N 1
ATOM 1321 C CA . ASN A 1 176 ? -4.367 9.860 3.840 1.00 95.31 176 ASN A CA 1
ATOM 1322 C C . ASN A 1 176 ? -4.372 9.425 2.366 1.00 95.31 176 ASN A C 1
ATOM 1324 O O . ASN A 1 176 ? -3.403 8.854 1.875 1.00 95.31 176 ASN A O 1
ATOM 1328 N N . VAL A 1 177 ? -5.437 9.774 1.645 1.00 96.81 177 VAL A N 1
ATOM 1329 C CA . VAL A 1 177 ? -5.574 9.559 0.198 1.00 96.81 177 VAL A CA 1
ATOM 1330 C C . VAL A 1 177 ? -5.754 10.910 -0.476 1.00 96.81 177 VAL A C 1
ATOM 1332 O O . VAL A 1 177 ? -6.662 11.655 -0.109 1.00 96.81 177 VAL A O 1
ATOM 1335 N N . ASP A 1 178 ? -4.885 11.250 -1.423 1.00 95.31 178 ASP A N 1
ATOM 1336 C CA . ASP A 1 178 ? -4.882 12.566 -2.070 1.00 95.31 178 ASP A CA 1
ATOM 1337 C C . ASP A 1 178 ? -4.213 12.504 -3.458 1.00 95.31 178 ASP A C 1
ATOM 1339 O O . ASP A 1 178 ? -3.581 11.512 -3.814 1.00 95.31 178 ASP A O 1
ATOM 1343 N N . ALA A 1 179 ? -4.372 13.559 -4.253 1.00 93.62 179 ALA A N 1
ATOM 1344 C CA . ALA A 1 179 ? -3.668 13.802 -5.511 1.00 93.62 179 ALA A CA 1
ATOM 1345 C C . ALA A 1 179 ? -2.920 15.155 -5.522 1.00 93.62 179 ALA A C 1
ATOM 1347 O O . ALA A 1 179 ? -2.272 15.492 -6.516 1.00 93.62 179 ALA A O 1
ATOM 1348 N N . TRP A 1 180 ? -3.011 15.946 -4.443 1.00 88.06 180 TRP A N 1
ATOM 1349 C CA . TRP A 1 180 ? -2.550 17.338 -4.413 1.00 88.06 180 TRP A CA 1
ATOM 1350 C C . TRP A 1 180 ? -1.399 17.639 -3.463 1.00 88.06 180 TRP A C 1
ATOM 1352 O O . TRP A 1 180 ? -0.637 18.565 -3.732 1.00 88.06 180 TRP A O 1
ATOM 1362 N N . GLY A 1 181 ? -1.243 16.878 -2.384 1.00 78.75 181 GLY A N 1
ATOM 1363 C CA . GLY A 1 181 ? -0.227 17.136 -1.362 1.00 78.75 181 GLY A CA 1
ATOM 1364 C C . GLY A 1 181 ? 1.226 16.890 -1.786 1.00 78.75 181 GLY A C 1
ATOM 1365 O O . GLY A 1 181 ? 2.125 17.143 -0.985 1.00 78.75 181 GLY A O 1
ATOM 1366 N N . VAL A 1 182 ? 1.482 16.449 -3.021 1.00 78.06 182 VAL A N 1
ATOM 1367 C CA . VAL A 1 182 ? 2.814 16.487 -3.647 1.00 78.06 182 VAL A CA 1
ATOM 1368 C C . VAL A 1 182 ? 2.958 17.754 -4.497 1.00 78.06 182 VAL A C 1
ATOM 1370 O O . VAL A 1 182 ? 2.079 18.089 -5.297 1.00 78.06 182 VAL A O 1
ATOM 1373 N N . SER A 1 183 ? 4.055 18.494 -4.280 1.00 67.56 183 SER A N 1
ATOM 1374 C CA . SER A 1 183 ? 4.360 19.746 -4.990 1.00 67.56 183 SER A CA 1
ATOM 1375 C C . SER A 1 183 ? 4.568 19.526 -6.484 1.00 67.56 183 SER A C 1
ATOM 1377 O O . SER A 1 183 ? 4.170 20.368 -7.286 1.00 67.56 183 SER A O 1
ATOM 1379 N N . ASP A 1 184 ? 5.139 18.376 -6.833 1.00 70.25 184 ASP A N 1
ATOM 1380 C CA . ASP A 1 184 ? 5.437 17.970 -8.197 1.00 70.25 184 ASP A CA 1
ATOM 1381 C C . ASP A 1 184 ? 4.388 16.967 -8.696 1.00 70.25 184 ASP A C 1
ATOM 1383 O O . ASP A 1 184 ? 3.841 16.173 -7.929 1.00 70.25 184 ASP A O 1
ATOM 1387 N N . ASP A 1 185 ? 4.095 17.027 -9.993 1.00 87.38 185 ASP A N 1
ATOM 1388 C CA . ASP A 1 185 ? 3.076 16.216 -10.660 1.00 87.38 185 ASP A CA 1
ATOM 1389 C C . ASP A 1 185 ? 3.537 14.742 -10.816 1.00 87.38 185 ASP A C 1
ATOM 1391 O O . ASP A 1 185 ? 4.330 14.223 -10.032 1.00 87.38 185 ASP A O 1
ATOM 1395 N N . LYS A 1 186 ? 3.104 14.018 -11.857 1.00 94.44 186 LYS A N 1
ATOM 1396 C CA . LYS A 1 186 ? 3.563 12.637 -12.152 1.00 94.44 186 LYS A CA 1
ATOM 1397 C C . LYS A 1 186 ? 5.086 12.471 -12.353 1.00 94.44 186 LYS A C 1
ATOM 1399 O O . LYS A 1 186 ? 5.557 11.345 -12.526 1.00 94.44 186 LYS A O 1
ATOM 1404 N N . SER A 1 187 ? 5.850 13.564 -12.349 1.00 94.44 187 SER A N 1
ATOM 1405 C CA . SER A 1 187 ? 7.316 13.580 -12.368 1.00 94.44 187 SER A CA 1
ATOM 1406 C C . SER A 1 187 ? 7.961 13.398 -10.991 1.00 94.44 187 SER A C 1
ATOM 1408 O O . SER A 1 187 ? 9.157 13.118 -10.943 1.00 94.44 187 SER A O 1
ATOM 1410 N N . ALA A 1 188 ? 7.213 13.542 -9.890 1.00 94.06 188 ALA A N 1
ATOM 1411 C CA . ALA A 1 188 ? 7.717 13.270 -8.545 1.00 94.06 188 ALA A CA 1
ATOM 1412 C C . ALA A 1 188 ? 8.091 11.790 -8.387 1.00 94.06 188 ALA A C 1
ATOM 1414 O O . ALA A 1 188 ? 7.425 10.918 -8.948 1.00 94.06 188 ALA A O 1
ATOM 1415 N N . THR A 1 189 ? 9.112 11.487 -7.588 1.00 96.19 189 THR A N 1
ATOM 1416 C CA . THR A 1 189 ? 9.461 10.104 -7.241 1.00 96.19 189 THR A CA 1
ATOM 1417 C C . THR A 1 189 ? 8.789 9.697 -5.936 1.00 96.19 189 THR A C 1
ATOM 1419 O O . THR A 1 189 ? 9.125 10.248 -4.890 1.00 96.19 189 THR A O 1
ATOM 1422 N N . LEU A 1 190 ? 7.866 8.737 -5.992 1.00 97.44 190 LEU A N 1
ATOM 1423 C CA . LEU A 1 190 ? 7.149 8.202 -4.831 1.00 97.44 190 LEU A CA 1
ATOM 1424 C C . LEU A 1 190 ? 7.372 6.690 -4.709 1.00 97.44 190 LEU A C 1
ATOM 1426 O O . LEU A 1 190 ? 7.857 6.049 -5.645 1.00 97.44 190 LEU A O 1
ATOM 1430 N N . TYR A 1 191 ? 7.003 6.128 -3.563 1.00 98.31 191 TYR A N 1
ATOM 1431 C CA . TYR A 1 191 ? 7.102 4.695 -3.303 1.00 98.31 191 TYR A CA 1
ATOM 1432 C C . TYR A 1 191 ? 6.065 3.911 -4.113 1.00 98.31 191 TYR A C 1
ATOM 1434 O O . TYR A 1 191 ? 5.070 4.459 -4.604 1.00 98.31 191 TYR A O 1
ATOM 1442 N N . VAL A 1 192 ? 6.285 2.609 -4.254 1.00 98.25 192 VAL A N 1
ATOM 1443 C CA . VAL A 1 192 ? 5.395 1.701 -4.981 1.00 98.25 192 VAL A CA 1
ATOM 1444 C C . VAL A 1 192 ? 5.277 0.384 -4.226 1.00 98.25 192 VAL A C 1
ATOM 1446 O O . VAL A 1 192 ? 6.206 -0.043 -3.551 1.00 98.25 192 VAL A O 1
ATOM 1449 N N . ARG A 1 193 ? 4.121 -0.261 -4.348 1.00 98.62 193 ARG A N 1
ATOM 1450 C CA . ARG A 1 193 ? 3.916 -1.654 -3.955 1.00 98.62 193 ARG A CA 1
ATOM 1451 C C . ARG A 1 193 ? 3.046 -2.282 -5.023 1.00 98.62 193 ARG A C 1
ATOM 1453 O O . ARG A 1 193 ? 1.952 -1.774 -5.284 1.00 98.62 193 ARG A O 1
ATOM 1460 N N . ALA A 1 194 ? 3.547 -3.313 -5.685 1.00 98.62 194 ALA A N 1
ATOM 1461 C CA . ALA A 1 194 ? 2.796 -3.963 -6.743 1.00 98.62 194 ALA A CA 1
ATOM 1462 C C . ALA A 1 194 ? 1.715 -4.889 -6.175 1.00 98.62 194 ALA A C 1
ATOM 1464 O O . ALA A 1 194 ? 1.794 -5.384 -5.047 1.00 98.62 194 ALA A O 1
ATOM 1465 N N . VAL A 1 195 ? 0.701 -5.127 -6.997 1.00 98.62 195 VAL A N 1
ATOM 1466 C CA . VAL A 1 195 ? -0.384 -6.066 -6.729 1.00 98.62 195 VAL A CA 1
ATOM 1467 C C . VAL A 1 195 ? -0.628 -6.912 -7.972 1.00 98.62 195 VAL A C 1
ATOM 1469 O O . VAL A 1 195 ? -0.398 -6.445 -9.089 1.00 98.62 195 VAL A O 1
ATOM 1472 N N . HIS A 1 196 ? -1.118 -8.129 -7.804 1.00 96.81 196 HIS A N 1
ATOM 1473 C CA . HIS A 1 196 ? -1.729 -8.905 -8.876 1.00 96.81 196 HIS A CA 1
ATOM 1474 C C . HIS A 1 196 ? -2.992 -9.596 -8.360 1.00 96.81 196 HIS A C 1
ATOM 1476 O O . HIS A 1 196 ? -3.254 -9.642 -7.154 1.00 96.81 196 HIS A O 1
ATOM 1482 N N . ASP A 1 197 ? -3.811 -10.094 -9.277 1.00 91.94 197 ASP A N 1
ATOM 1483 C CA . ASP A 1 197 ? -5.027 -10.801 -8.897 1.00 91.94 197 ASP A CA 1
ATOM 1484 C C . ASP A 1 197 ? -4.643 -12.219 -8.441 1.00 91.94 197 ASP A C 1
ATOM 1486 O O . ASP A 1 197 ? -3.823 -12.878 -9.090 1.00 91.94 197 ASP A O 1
ATOM 1490 N N . ALA A 1 198 ? -5.222 -12.722 -7.341 1.00 79.56 198 ALA A N 1
ATOM 1491 C CA . ALA A 1 198 ? -5.065 -14.132 -7.001 1.00 79.56 198 ALA A CA 1
ATOM 1492 C C . ALA A 1 198 ? -5.676 -14.936 -8.146 1.00 79.56 198 ALA A C 1
ATOM 1494 O O . ALA A 1 198 ? -6.898 -14.965 -8.324 1.00 79.56 198 ALA A O 1
ATOM 1495 N N . GLY A 1 199 ? -4.822 -15.559 -8.961 1.00 64.06 199 GLY A N 1
ATOM 1496 C CA . GLY A 1 199 ? -5.276 -16.426 -10.031 1.00 64.06 199 GLY A CA 1
ATOM 1497 C C . GLY A 1 199 ? -6.279 -17.407 -9.442 1.00 64.06 199 GLY A C 1
ATOM 1498 O O . GLY A 1 199 ? -5.948 -18.175 -8.537 1.00 64.06 199 GLY A O 1
ATOM 1499 N N . SER A 1 200 ? -7.519 -17.380 -9.934 1.00 43.81 200 SER A N 1
ATOM 1500 C CA . SER A 1 200 ? -8.415 -18.507 -9.719 1.00 43.81 200 SER A CA 1
ATOM 1501 C C . SER A 1 200 ? -7.671 -19.694 -10.297 1.00 43.81 200 SER A C 1
ATOM 1503 O O . SER A 1 200 ? -7.534 -19.774 -11.517 1.00 43.81 200 SER A O 1
ATOM 1505 N N . SER A 1 201 ? -7.110 -20.560 -9.448 1.00 40.31 201 SER A N 1
ATOM 1506 C CA . SER A 1 201 ? -6.546 -21.821 -9.907 1.00 40.31 201 SER A CA 1
ATOM 1507 C C . SER A 1 201 ? -7.633 -22.468 -10.744 1.00 40.31 201 SER A C 1
ATOM 1509 O O . SER A 1 201 ? -8.651 -22.914 -10.207 1.00 40.31 201 SER A O 1
ATOM 1511 N N . SER A 1 202 ? -7.468 -22.451 -12.070 1.00 37.59 202 SER A N 1
ATOM 1512 C CA . SER A 1 202 ? -8.340 -23.196 -12.950 1.00 37.59 202 SER A CA 1
ATOM 1513 C C . SER A 1 202 ? -8.090 -24.633 -12.550 1.00 37.59 202 SER A C 1
ATOM 1515 O O . SER A 1 202 ? -7.060 -25.221 -12.885 1.00 37.59 202 SER A O 1
ATOM 1517 N N . THR A 1 203 ? -8.988 -25.175 -11.738 1.00 32.25 203 THR A N 1
ATOM 1518 C CA . THR A 1 203 ? -8.990 -26.592 -11.449 1.00 32.25 203 THR A CA 1
ATOM 1519 C C . THR A 1 203 ? -9.373 -27.221 -12.774 1.00 32.25 203 THR A C 1
ATOM 1521 O O . THR A 1 203 ? -10.556 -27.339 -13.095 1.00 32.25 203 THR A O 1
ATOM 1524 N N . THR A 1 204 ? -8.374 -27.528 -13.604 1.00 33.47 204 THR A N 1
ATOM 1525 C CA . THR A 1 204 ? -8.546 -28.337 -14.802 1.00 33.47 204 THR A CA 1
ATOM 1526 C C . THR A 1 204 ? -8.955 -29.706 -14.298 1.00 33.47 204 THR A C 1
ATOM 1528 O O . THR A 1 204 ? -8.136 -30.583 -14.035 1.00 33.47 204 THR A O 1
ATOM 1531 N N . THR A 1 205 ? -10.254 -29.856 -14.069 1.00 31.94 205 THR A N 1
ATOM 1532 C CA . THR A 1 205 ? -10.870 -31.128 -13.750 1.00 31.94 205 THR A CA 1
ATOM 1533 C C . THR A 1 205 ? -10.869 -31.893 -15.059 1.00 31.94 205 THR A C 1
ATOM 1535 O O . THR A 1 205 ? -11.804 -31.791 -15.854 1.00 31.94 205 THR A O 1
ATOM 1538 N N . THR A 1 206 ? -9.777 -32.609 -15.326 1.00 34.28 206 THR A N 1
ATOM 1539 C CA . THR A 1 206 ? -9.715 -33.593 -16.404 1.00 34.28 206 THR A CA 1
ATOM 1540 C C . THR A 1 206 ? -10.734 -34.675 -16.073 1.00 34.28 206 THR A C 1
ATOM 1542 O O . THR A 1 206 ? -10.457 -35.632 -15.354 1.00 34.28 206 THR A O 1
ATOM 1545 N N . SER A 1 207 ? -11.959 -34.479 -16.549 1.00 34.41 207 SER A N 1
ATOM 1546 C CA . SER A 1 207 ? -13.030 -35.456 -16.440 1.00 34.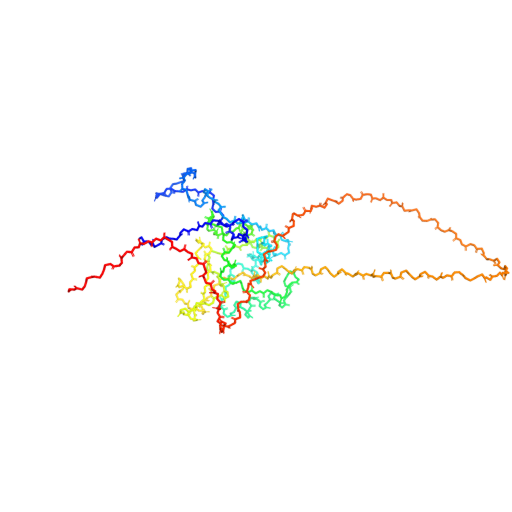41 207 SER A CA 1
ATOM 1547 C C . SER A 1 207 ? -12.764 -36.541 -17.475 1.00 34.41 207 SER A C 1
ATOM 1549 O O . SER A 1 207 ? -13.219 -36.457 -18.615 1.00 34.41 207 SER A O 1
ATOM 1551 N N . THR A 1 208 ? -11.986 -37.554 -17.100 1.00 37.12 208 THR A N 1
ATOM 1552 C CA . THR A 1 208 ? -11.862 -38.777 -17.895 1.00 37.12 208 THR A CA 1
ATOM 1553 C C . THR A 1 208 ? -13.195 -39.516 -17.821 1.00 37.12 208 THR A C 1
ATOM 1555 O O . THR A 1 208 ? -13.459 -40.254 -16.875 1.00 37.12 208 THR A O 1
ATOM 1558 N N . SER A 1 209 ? -14.064 -39.292 -18.806 1.00 36.16 209 SER A N 1
ATOM 1559 C CA . SER A 1 209 ? -15.260 -40.113 -18.999 1.00 36.16 209 SER A CA 1
ATOM 1560 C C . SER A 1 209 ? -14.834 -41.487 -19.510 1.00 36.16 209 SER A C 1
ATOM 1562 O O . SER A 1 209 ? -14.404 -41.624 -20.654 1.00 36.16 209 SER A O 1
ATOM 1564 N N . SER A 1 210 ? -14.932 -42.510 -18.663 1.00 35.75 210 SER A N 1
ATOM 1565 C CA . SER A 1 210 ? -14.826 -43.907 -19.075 1.00 35.75 210 SER A CA 1
ATOM 1566 C C . SER A 1 210 ? -16.185 -44.388 -19.588 1.00 35.75 210 SER A C 1
ATOM 1568 O O . SER A 1 210 ? -17.135 -44.597 -18.837 1.00 35.75 210 SER A O 1
ATOM 1570 N N . THR A 1 211 ? -16.293 -44.564 -20.902 1.00 31.83 211 THR A N 1
ATOM 1571 C CA . THR A 1 211 ? -17.466 -45.163 -21.543 1.00 31.83 211 THR A CA 1
ATOM 1572 C C . THR A 1 211 ? -17.396 -46.683 -21.392 1.00 31.83 211 THR A C 1
ATOM 1574 O O . THR A 1 211 ? -16.694 -47.369 -22.135 1.00 31.83 211 THR A O 1
ATOM 1577 N N . THR A 1 212 ? -18.126 -47.241 -20.426 1.00 33.34 212 THR A N 1
ATOM 1578 C CA . THR A 1 212 ? -18.305 -48.695 -20.306 1.00 33.34 212 THR A CA 1
ATOM 1579 C C . THR A 1 212 ? -19.220 -49.179 -21.430 1.00 33.34 212 THR A C 1
ATOM 1581 O O . THR A 1 212 ? -20.436 -49.024 -21.363 1.00 33.34 212 THR A O 1
ATOM 1584 N N . THR A 1 213 ? -18.642 -49.765 -22.481 1.00 32.22 213 THR A N 1
ATOM 1585 C CA . THR A 1 213 ? -19.408 -50.448 -23.535 1.00 32.22 213 THR A CA 1
ATOM 1586 C C . THR A 1 213 ? -19.626 -51.902 -23.126 1.00 32.22 213 THR A C 1
ATOM 1588 O O . THR A 1 213 ? -18.702 -52.714 -23.149 1.00 32.22 213 THR A O 1
ATOM 1591 N N . THR A 1 214 ? -20.854 -52.245 -22.747 1.00 28.52 214 THR A N 1
ATOM 1592 C CA . THR A 1 214 ? -21.301 -53.628 -22.556 1.00 28.52 214 THR A CA 1
ATOM 1593 C C . THR A 1 214 ? -21.507 -54.294 -23.918 1.00 28.52 214 THR A C 1
ATOM 1595 O O . THR A 1 214 ? -22.427 -53.962 -24.661 1.00 28.52 214 THR A O 1
ATOM 1598 N N . ARG A 1 215 ? -20.641 -55.254 -24.260 1.00 34.84 215 ARG A N 1
ATOM 1599 C CA . ARG A 1 215 ? -20.812 -56.135 -25.426 1.00 34.84 215 ARG A CA 1
ATOM 1600 C C . ARG A 1 215 ? -21.539 -57.423 -25.001 1.00 34.84 215 ARG A C 1
ATOM 1602 O O . ARG A 1 215 ? -21.096 -58.041 -24.032 1.00 34.84 215 ARG A O 1
ATOM 1609 N N . PRO A 1 216 ? -22.589 -57.879 -25.714 1.00 31.05 216 PRO A N 1
ATOM 1610 C CA . PRO A 1 216 ? -23.212 -59.167 -25.441 1.00 31.05 216 PRO A CA 1
ATOM 1611 C C . PRO A 1 216 ? -22.305 -60.325 -25.863 1.00 31.05 216 PRO A C 1
ATOM 1613 O O . PRO A 1 216 ? -21.584 -60.267 -26.862 1.00 31.05 216 PRO A O 1
ATOM 1616 N N . SER A 1 217 ? -22.374 -61.382 -25.069 1.00 29.83 217 SER A N 1
ATOM 1617 C CA . SER A 1 217 ? -21.703 -62.665 -25.209 1.00 29.83 217 SER A CA 1
ATOM 1618 C C . SER A 1 217 ? -22.149 -63.427 -26.461 1.00 29.83 217 SER A C 1
ATOM 1620 O O . SER A 1 217 ? -23.335 -63.640 -26.695 1.00 29.83 217 SER A O 1
ATOM 1622 N N . THR A 1 218 ? -21.174 -63.920 -27.227 1.00 31.61 218 THR A N 1
ATOM 1623 C CA . THR A 1 218 ? -21.366 -64.985 -28.219 1.00 31.61 218 THR A CA 1
ATOM 1624 C C . THR A 1 218 ? -20.468 -66.161 -27.861 1.00 31.61 218 THR A C 1
ATOM 1626 O O . THR A 1 218 ? -19.246 -66.031 -27.802 1.00 31.61 218 THR A O 1
ATOM 1629 N N . THR A 1 219 ? -21.116 -67.292 -27.605 1.00 30.84 219 THR A N 1
ATOM 1630 C CA . THR A 1 219 ? -20.570 -68.625 -27.352 1.00 30.84 219 THR A CA 1
ATOM 1631 C C . THR A 1 219 ? -19.646 -69.091 -28.475 1.00 30.84 219 THR A C 1
ATOM 1633 O O . THR A 1 219 ? -20.022 -69.040 -29.644 1.00 30.84 219 THR A O 1
ATOM 1636 N N . SER A 1 220 ? -18.469 -69.615 -28.131 1.00 32.41 220 SER A N 1
ATOM 1637 C CA . SER A 1 220 ? -17.717 -70.557 -28.970 1.00 32.41 220 SER A CA 1
ATOM 1638 C C . SER A 1 220 ? -16.801 -71.409 -28.096 1.00 32.41 220 SER A C 1
ATOM 1640 O O . SER A 1 220 ? -16.040 -70.898 -27.276 1.00 32.41 220 SER A O 1
ATOM 1642 N N . THR A 1 221 ? -16.940 -72.719 -28.259 1.00 27.53 221 THR A N 1
ATOM 1643 C CA . THR A 1 221 ? -16.275 -73.775 -27.499 1.00 27.53 221 THR A CA 1
ATOM 1644 C C . THR A 1 221 ? -15.007 -74.238 -28.223 1.00 27.53 221 THR A C 1
ATOM 1646 O O . THR A 1 221 ? -14.992 -74.339 -29.449 1.00 27.53 221 THR A O 1
ATOM 1649 N N . THR A 1 222 ? -14.039 -74.686 -27.417 1.00 27.61 222 THR A N 1
ATOM 1650 C CA . THR A 1 222 ? -13.020 -75.738 -27.646 1.00 27.61 222 THR A CA 1
ATOM 1651 C C . THR A 1 222 ? -11.566 -75.330 -27.934 1.00 27.61 222 THR A C 1
ATOM 1653 O O . THR A 1 222 ? -11.220 -74.865 -29.014 1.00 27.61 222 THR A O 1
ATOM 1656 N N . THR A 1 223 ? -10.716 -75.749 -26.988 1.00 27.66 223 THR A N 1
ATOM 1657 C CA . THR A 1 223 ? -9.455 -76.515 -27.130 1.00 27.66 223 THR A CA 1
ATOM 1658 C C . THR A 1 223 ? -8.239 -75.869 -26.465 1.00 27.66 223 THR A C 1
ATOM 1660 O O . THR A 1 223 ? -7.831 -74.753 -26.760 1.00 27.66 223 THR A O 1
ATOM 1663 N N . SER A 1 224 ? -7.692 -76.647 -25.536 1.00 27.92 224 SER A N 1
ATOM 1664 C CA . SER A 1 224 ? -6.619 -76.396 -24.585 1.00 27.92 224 SER A CA 1
ATOM 1665 C C . SER A 1 224 ? -5.258 -76.083 -25.208 1.00 27.92 224 SER A C 1
ATOM 1667 O O . SER A 1 224 ? -4.840 -76.728 -26.166 1.00 27.92 224 SER A O 1
ATOM 1669 N N . THR A 1 225 ? -4.480 -75.222 -24.550 1.00 29.28 225 THR A N 1
ATOM 1670 C CA . THR A 1 225 ? -3.039 -75.459 -24.368 1.00 29.28 225 THR A CA 1
ATOM 1671 C C . THR A 1 225 ? -2.525 -74.730 -23.132 1.00 29.28 225 THR A C 1
ATOM 1673 O O . THR A 1 225 ? -2.837 -73.573 -22.870 1.00 29.28 225 THR A O 1
ATOM 1676 N N . THR A 1 226 ? -1.780 -75.488 -22.343 1.00 28.06 226 THR A N 1
ATOM 1677 C CA . THR A 1 226 ? -1.198 -75.187 -21.041 1.00 28.06 226 THR A CA 1
ATOM 1678 C C . THR A 1 226 ? -0.034 -74.209 -21.177 1.00 28.06 226 THR A C 1
ATOM 1680 O O . THR A 1 226 ? 0.878 -74.472 -21.957 1.00 28.06 226 THR A O 1
ATOM 1683 N N . THR A 1 227 ? 0.020 -73.139 -20.381 1.00 29.83 227 THR A N 1
ATOM 1684 C CA . THR A 1 227 ? 1.300 -72.515 -19.997 1.00 29.83 227 THR A CA 1
ATOM 1685 C C . THR A 1 227 ? 1.183 -71.869 -18.617 1.00 29.83 227 THR A C 1
ATOM 1687 O O . THR A 1 227 ? 0.209 -71.195 -18.294 1.00 29.83 227 THR A O 1
ATOM 1690 N N . THR A 1 228 ? 2.179 -72.174 -17.797 1.00 26.69 228 THR A N 1
ATOM 1691 C CA . THR A 1 228 ? 2.289 -71.986 -16.351 1.00 26.69 228 THR A CA 1
ATOM 1692 C C . THR A 1 228 ? 2.940 -70.641 -15.998 1.00 26.69 228 THR A C 1
ATOM 1694 O O . THR A 1 228 ? 3.780 -70.158 -16.755 1.00 26.69 228 THR A O 1
ATOM 1697 N N . THR A 1 229 ? 2.718 -70.192 -14.749 1.00 26.39 229 THR A N 1
ATOM 1698 C CA . THR A 1 229 ? 3.562 -69.265 -13.940 1.00 26.39 229 THR A CA 1
ATOM 1699 C C . THR A 1 229 ? 3.411 -67.768 -14.285 1.00 26.39 229 THR A C 1
ATOM 1701 O O . THR A 1 229 ? 3.361 -67.401 -15.445 1.00 26.39 229 THR A O 1
ATOM 1704 N N . SER A 1 230 ? 3.319 -66.802 -13.362 1.00 30.03 230 SER A N 1
ATOM 1705 C CA . SER A 1 230 ? 3.746 -66.736 -11.957 1.00 30.03 230 SER A CA 1
ATOM 1706 C C . SER A 1 230 ? 2.925 -65.670 -11.218 1.00 30.03 230 SER A C 1
ATOM 1708 O O . SER A 1 230 ? 2.705 -64.582 -11.747 1.00 30.03 230 SER A O 1
ATOM 1710 N N . THR A 1 231 ? 2.501 -65.968 -9.995 1.00 25.20 231 THR A N 1
ATOM 1711 C CA . THR A 1 231 ? 1.826 -65.046 -9.074 1.00 25.20 231 THR A CA 1
ATOM 1712 C C . THR A 1 231 ? 2.879 -64.259 -8.293 1.00 25.20 231 THR A C 1
ATOM 1714 O O . THR A 1 231 ? 3.651 -64.861 -7.548 1.00 25.20 231 THR A O 1
ATOM 1717 N N . THR A 1 232 ? 2.905 -62.932 -8.422 1.00 28.75 232 THR A N 1
ATOM 1718 C CA . THR A 1 232 ? 3.698 -62.063 -7.537 1.00 28.75 232 THR A CA 1
ATOM 1719 C C . THR A 1 232 ? 2.746 -61.342 -6.592 1.00 28.75 232 THR A C 1
ATOM 1721 O O . THR A 1 232 ? 2.016 -60.435 -6.986 1.00 28.75 232 THR A O 1
ATOM 1724 N N . THR A 1 233 ? 2.723 -61.796 -5.343 1.00 26.72 233 THR A N 1
ATOM 1725 C CA . THR A 1 233 ? 2.027 -61.150 -4.231 1.00 26.72 233 THR A CA 1
ATOM 1726 C C . THR A 1 233 ? 2.868 -59.964 -3.766 1.00 26.72 233 THR A C 1
ATOM 1728 O O . THR A 1 233 ? 3.945 -60.165 -3.210 1.00 26.72 233 THR A O 1
ATOM 1731 N N . SER A 1 234 ? 2.383 -58.741 -3.975 1.00 29.86 234 SER A N 1
ATOM 1732 C CA . SER A 1 234 ? 2.975 -57.531 -3.395 1.00 29.86 234 SER A CA 1
ATOM 1733 C C . SER A 1 234 ? 2.065 -57.015 -2.289 1.00 29.86 234 SER A C 1
ATOM 1735 O O . SER A 1 234 ? 0.960 -56.536 -2.534 1.00 29.86 234 SER A O 1
ATOM 1737 N N . THR A 1 235 ? 2.537 -57.164 -1.059 1.00 26.05 235 THR A N 1
ATOM 1738 C CA . THR A 1 235 ? 1.926 -56.709 0.187 1.00 26.05 235 THR A CA 1
ATOM 1739 C C . THR A 1 235 ? 1.845 -55.179 0.198 1.00 26.05 235 THR A C 1
ATOM 1741 O O . THR A 1 235 ? 2.869 -54.501 0.207 1.00 26.05 235 THR A O 1
ATOM 1744 N N . THR A 1 236 ? 0.640 -54.612 0.192 1.00 28.45 236 THR A N 1
ATOM 1745 C CA . THR A 1 236 ? 0.416 -53.175 0.409 1.00 28.45 236 THR A CA 1
ATOM 1746 C C . THR A 1 236 ? 0.392 -52.871 1.903 1.00 28.45 236 THR A C 1
ATOM 1748 O O . THR A 1 236 ? -0.550 -53.241 2.602 1.00 28.45 236 THR A O 1
ATOM 1751 N N . THR A 1 237 ? 1.421 -52.180 2.389 1.00 25.27 237 THR A N 1
ATOM 1752 C CA . THR A 1 237 ? 1.454 -51.580 3.727 1.00 25.27 237 THR A CA 1
ATOM 1753 C C . THR A 1 237 ? 0.660 -50.274 3.699 1.00 25.27 237 THR A C 1
ATOM 1755 O O . THR A 1 237 ? 1.050 -49.317 3.036 1.00 25.27 237 THR A O 1
ATOM 1758 N N . SER A 1 238 ? -0.470 -50.231 4.400 1.00 26.84 238 SER A N 1
ATOM 1759 C CA . SER A 1 238 ? -1.291 -49.033 4.576 1.00 26.84 238 SER A CA 1
ATOM 1760 C C . SER A 1 238 ? -0.739 -48.170 5.715 1.00 26.84 238 SER A C 1
ATOM 1762 O O . SER A 1 238 ? -0.936 -48.490 6.887 1.00 26.84 238 SER A O 1
ATOM 1764 N N . THR A 1 239 ? -0.058 -47.073 5.389 1.00 25.84 239 THR A N 1
ATOM 1765 C CA . THR A 1 239 ? 0.231 -45.984 6.335 1.00 25.84 239 THR A CA 1
ATOM 1766 C C . THR A 1 239 ? -0.898 -44.961 6.289 1.00 25.84 239 THR A C 1
ATOM 1768 O O . THR A 1 239 ? -1.089 -44.274 5.288 1.00 25.84 239 THR A O 1
ATOM 1771 N N . THR A 1 240 ? -1.660 -44.872 7.376 1.00 26.55 240 THR A N 1
ATOM 1772 C CA . THR A 1 240 ? -2.728 -43.887 7.565 1.00 26.55 240 THR A CA 1
ATOM 1773 C C . THR A 1 240 ? -2.109 -42.524 7.877 1.00 26.55 240 THR A C 1
ATOM 1775 O O . THR A 1 240 ? -1.689 -42.276 9.004 1.00 26.55 240 THR A O 1
ATOM 1778 N N . SER A 1 241 ? -2.037 -41.631 6.889 1.00 28.34 241 SER A N 1
ATOM 1779 C CA . SER A 1 241 ? -1.727 -40.215 7.113 1.00 28.34 241 SER A CA 1
ATOM 1780 C C . SER A 1 241 ? -3.032 -39.444 7.298 1.00 28.34 241 SER A C 1
ATOM 1782 O O . SER A 1 241 ? -3.821 -39.305 6.367 1.00 28.34 241 SER A O 1
ATOM 1784 N N . SER A 1 242 ? -3.275 -38.954 8.512 1.00 25.59 242 SER A N 1
ATOM 1785 C CA . SER A 1 242 ? -4.395 -38.067 8.828 1.00 25.59 242 SER A CA 1
ATOM 1786 C C . SER A 1 242 ? -4.174 -36.696 8.186 1.00 25.59 242 SER A C 1
ATOM 1788 O O . SER A 1 242 ? -3.317 -35.933 8.629 1.00 25.59 242 SER A O 1
ATOM 1790 N N . THR A 1 243 ? -4.937 -36.381 7.144 1.00 27.00 243 THR A N 1
ATOM 1791 C CA . THR A 1 243 ? -5.031 -35.034 6.571 1.00 27.00 243 THR A CA 1
ATOM 1792 C C . THR A 1 243 ? -6.212 -34.323 7.223 1.00 27.00 243 THR A C 1
ATOM 1794 O O . THR A 1 243 ? -7.361 -34.718 7.038 1.00 27.00 243 THR A O 1
ATOM 1797 N N . THR A 1 244 ? -5.944 -33.282 8.007 1.00 24.94 244 THR A N 1
ATOM 1798 C CA . THR A 1 244 ? -6.987 -32.369 8.484 1.00 24.94 244 THR A CA 1
ATOM 1799 C C . THR A 1 244 ? -7.335 -31.429 7.335 1.00 24.94 244 THR A C 1
ATOM 1801 O O . THR A 1 244 ? -6.620 -30.466 7.075 1.00 24.94 244 THR A O 1
ATOM 1804 N N . SER A 1 245 ? -8.406 -31.729 6.604 1.00 27.86 245 SER A N 1
ATOM 1805 C CA . SER A 1 245 ? -8.988 -30.801 5.637 1.00 27.86 245 SER A CA 1
ATOM 1806 C C . SER A 1 245 ? -9.838 -29.777 6.385 1.00 27.86 245 SER A C 1
ATOM 1808 O O . SER A 1 245 ? -10.931 -30.094 6.857 1.00 27.86 245 SER A O 1
ATOM 1810 N N . THR A 1 246 ? -9.345 -28.548 6.504 1.00 28.58 246 THR A N 1
ATOM 1811 C CA . THR A 1 246 ? -10.166 -27.418 6.942 1.00 28.58 246 THR A CA 1
ATOM 1812 C C . THR A 1 246 ? -11.028 -26.986 5.761 1.00 28.58 246 THR A C 1
ATOM 1814 O O . THR A 1 246 ? -10.549 -26.346 4.829 1.00 28.58 246 THR A O 1
ATOM 1817 N N . THR A 1 247 ? -12.302 -27.367 5.764 1.00 28.78 247 THR A N 1
ATOM 1818 C CA . THR A 1 247 ? -13.280 -26.849 4.804 1.00 28.78 247 THR A CA 1
ATOM 1819 C C . THR A 1 247 ? -13.569 -25.394 5.162 1.00 28.78 247 THR A C 1
ATOM 1821 O O . THR A 1 247 ? -14.198 -25.121 6.185 1.00 28.78 247 THR A O 1
ATOM 1824 N N . ALA A 1 248 ? -13.092 -24.452 4.348 1.00 36.38 248 ALA A N 1
ATOM 1825 C CA . ALA A 1 248 ? -13.516 -23.061 4.441 1.00 36.38 248 ALA A CA 1
ATOM 1826 C C . ALA A 1 248 ? -15.022 -22.960 4.112 1.00 36.38 248 ALA A C 1
ATOM 1828 O O . ALA A 1 248 ? -15.483 -23.638 3.186 1.00 36.38 248 ALA A O 1
ATOM 1829 N N . PRO A 1 249 ? -15.810 -22.142 4.835 1.00 30.39 249 PRO A N 1
ATOM 1830 C CA . PRO A 1 249 ? -17.180 -21.843 4.440 1.00 30.39 249 PRO A CA 1
ATOM 1831 C C . PRO A 1 249 ? -17.175 -21.227 3.039 1.00 30.39 249 PRO A C 1
ATOM 1833 O O . PRO A 1 249 ? -16.323 -20.393 2.735 1.00 30.39 249 PRO A O 1
ATOM 1836 N N . GLY A 1 250 ? -18.107 -21.665 2.190 1.00 30.70 250 GLY A N 1
ATOM 1837 C CA . GLY A 1 250 ? -18.190 -21.261 0.790 1.00 30.70 250 GLY A CA 1
ATOM 1838 C C . GLY A 1 250 ? -18.078 -19.749 0.611 1.00 30.70 250 GLY A C 1
ATOM 1839 O O . GLY A 1 250 ? -18.805 -18.983 1.243 1.00 30.70 250 GLY A O 1
ATOM 1840 N N . ALA A 1 251 ? -17.158 -19.343 -0.262 1.00 41.62 251 ALA A N 1
ATOM 1841 C CA . ALA A 1 251 ? -17.018 -17.973 -0.708 1.00 41.62 251 ALA A CA 1
ATOM 1842 C C . ALA A 1 251 ? -18.373 -17.472 -1.224 1.00 41.62 251 ALA A C 1
ATOM 1844 O O . ALA A 1 251 ? -18.886 -17.957 -2.234 1.00 41.62 251 ALA A O 1
ATOM 1845 N N . GLY A 1 252 ? -18.952 -16.486 -0.541 1.00 38.09 252 GLY A N 1
ATOM 1846 C CA . GLY A 1 252 ? -19.886 -15.586 -1.195 1.00 38.09 252 GLY A CA 1
ATOM 1847 C C . GLY A 1 252 ? -19.088 -14.862 -2.269 1.00 38.09 252 GLY A C 1
ATOM 1848 O O . GLY A 1 252 ? -18.323 -13.957 -1.958 1.00 38.09 252 GLY A O 1
ATOM 1849 N N . THR A 1 253 ? -19.180 -15.320 -3.515 1.00 41.00 253 THR A N 1
ATOM 1850 C CA . THR A 1 253 ? -18.512 -14.680 -4.646 1.00 41.00 253 THR A CA 1
ATOM 1851 C C . THR A 1 253 ? -19.006 -13.247 -4.743 1.00 41.00 253 THR A C 1
ATOM 1853 O O . THR A 1 253 ? -20.162 -13.013 -5.104 1.00 41.00 253 THR A O 1
ATOM 1856 N N . CYS A 1 254 ? -18.136 -12.288 -4.442 1.00 50.09 254 CYS A N 1
ATOM 1857 C CA . CYS A 1 254 ? -18.306 -10.940 -4.943 1.00 50.09 254 CYS A CA 1
ATOM 1858 C C . CYS A 1 254 ? -18.215 -11.027 -6.465 1.00 50.09 254 CYS A C 1
ATOM 1860 O O . CYS A 1 254 ? -17.177 -11.460 -6.971 1.00 50.09 254 CYS A O 1
ATOM 1862 N N . PRO A 1 255 ? -19.281 -10.705 -7.216 1.00 41.31 255 PRO A N 1
ATOM 1863 C CA . PRO A 1 255 ? -19.154 -10.643 -8.659 1.00 41.31 255 PRO A CA 1
ATOM 1864 C C . PRO A 1 255 ? -18.069 -9.617 -8.996 1.00 41.31 255 PRO A C 1
ATOM 1866 O O . PRO A 1 255 ? -17.964 -8.576 -8.340 1.00 41.31 255 PRO A O 1
ATOM 1869 N N . SER A 1 256 ? -17.261 -9.924 -10.012 1.00 44.16 256 SER A N 1
ATOM 1870 C CA . SER A 1 256 ? -16.326 -8.983 -10.633 1.00 44.16 256 SER A CA 1
ATOM 1871 C C . SER A 1 256 ? -17.002 -7.620 -10.855 1.00 44.16 256 SER A C 1
ATOM 1873 O O . SER A 1 256 ? -18.228 -7.578 -11.024 1.00 44.16 256 SER A O 1
ATOM 1875 N N . PRO A 1 257 ? -16.254 -6.499 -10.868 1.00 40.72 257 PRO A N 1
ATOM 1876 C CA . PRO A 1 257 ? -16.851 -5.183 -11.060 1.00 40.72 257 PRO A CA 1
ATOM 1877 C C . PRO A 1 257 ? -17.768 -5.190 -12.284 1.00 40.72 257 PRO A C 1
ATOM 1879 O O . PRO A 1 257 ? -17.392 -5.669 -13.355 1.00 40.72 257 PRO A O 1
ATOM 1882 N N . ILE A 1 258 ? -18.986 -4.673 -12.109 1.00 39.12 258 ILE A N 1
ATOM 1883 C CA . ILE A 1 258 ? -19.934 -4.481 -13.205 1.00 39.12 258 ILE A CA 1
ATOM 1884 C C . ILE A 1 258 ? -19.225 -3.644 -14.273 1.00 39.12 258 ILE A C 1
ATOM 1886 O O . ILE A 1 258 ? -18.919 -2.471 -14.053 1.00 39.12 258 ILE A O 1
ATOM 1890 N N . VAL A 1 259 ? -18.967 -4.250 -15.431 1.00 35.66 259 VAL A N 1
ATOM 1891 C CA . VAL A 1 259 ? -18.535 -3.526 -16.625 1.00 35.66 259 VAL A CA 1
ATOM 1892 C C . VAL A 1 259 ? -19.722 -2.671 -17.056 1.00 35.66 259 VAL A C 1
ATOM 1894 O O . VAL A 1 259 ? -20.673 -3.177 -17.647 1.00 35.66 259 VAL A O 1
ATOM 1897 N N . ILE A 1 260 ? -19.706 -1.381 -16.718 1.00 38.41 260 ILE A N 1
ATOM 1898 C CA . ILE A 1 260 ? -20.644 -0.421 -17.301 1.00 38.41 260 ILE A CA 1
ATOM 1899 C C . ILE A 1 260 ? -20.169 -0.178 -18.740 1.00 38.41 260 ILE A C 1
ATOM 1901 O O . ILE A 1 260 ? -19.041 0.287 -18.920 1.00 38.41 260 ILE A O 1
ATOM 1905 N N . PRO A 1 261 ? -20.972 -0.494 -19.774 1.00 33.66 261 PRO A N 1
ATOM 1906 C CA . PRO A 1 261 ? -20.620 -0.153 -2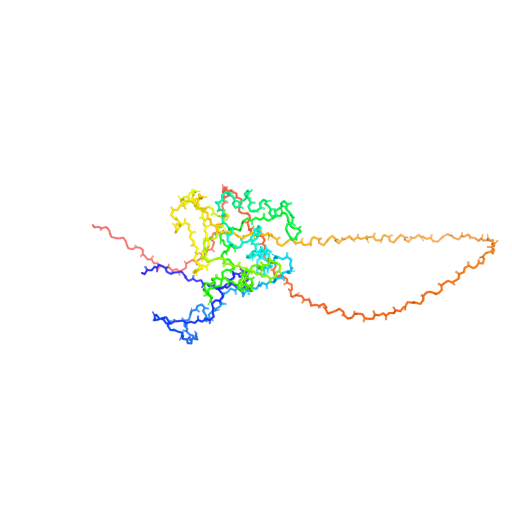1.146 1.00 33.66 261 PRO A CA 1
ATOM 1907 C C . PRO A 1 261 ? -20.401 1.358 -21.265 1.00 33.66 261 PRO A C 1
ATOM 1909 O O . PRO A 1 261 ? -21.112 2.138 -20.626 1.00 33.66 261 PRO A O 1
ATOM 1912 N N . ALA A 1 262 ? -19.429 1.773 -22.083 1.00 40.91 262 ALA A N 1
ATOM 1913 C CA . ALA A 1 262 ? -19.190 3.183 -22.381 1.00 40.91 262 ALA A CA 1
ATOM 1914 C C . ALA A 1 262 ? -20.514 3.895 -22.729 1.00 40.91 262 ALA A C 1
ATOM 1916 O O . ALA A 1 262 ? -21.349 3.351 -23.452 1.00 40.91 262 ALA A O 1
ATOM 1917 N N . GLY A 1 263 ? -20.716 5.078 -22.138 1.00 43.59 263 GLY A N 1
ATOM 1918 C CA . GLY 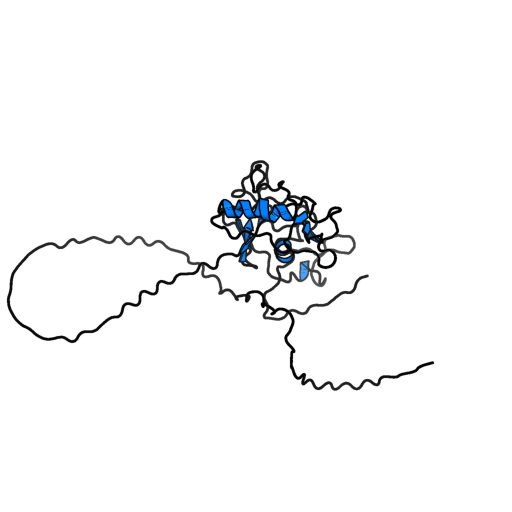A 1 263 ? -22.009 5.755 -22.040 1.00 43.59 263 GLY A CA 1
ATOM 1919 C C . GLY A 1 263 ? -22.784 5.839 -23.357 1.00 43.59 263 GLY A C 1
ATOM 1920 O O . GLY A 1 263 ? -22.304 6.398 -24.338 1.00 43.59 263 GLY A O 1
ATOM 1921 N N . GLY A 1 264 ? -24.010 5.311 -23.342 1.00 43.66 264 GLY A N 1
ATOM 1922 C CA . GLY A 1 264 ? -24.931 5.398 -24.479 1.00 43.66 264 GLY A CA 1
ATOM 1923 C C . GLY A 1 264 ? -26.268 4.661 -24.338 1.00 43.66 264 GLY A C 1
ATOM 1924 O O . GLY A 1 264 ? -27.014 4.599 -25.308 1.00 43.66 264 GLY A O 1
ATOM 1925 N N . GLY A 1 265 ? -26.601 4.094 -23.172 1.00 38.72 265 GLY A N 1
ATOM 1926 C CA . GLY A 1 265 ? -27.865 3.378 -22.968 1.00 38.72 265 GLY A CA 1
ATOM 1927 C C . GLY A 1 265 ? -28.935 4.246 -22.306 1.00 38.72 265 GLY A C 1
ATOM 1928 O O . GLY A 1 265 ? -28.749 4.712 -21.183 1.00 38.72 265 GLY A O 1
ATOM 1929 N N . THR A 1 266 ? -30.070 4.444 -22.972 1.00 43.00 266 THR A N 1
ATOM 1930 C CA . THR A 1 266 ? -31.293 4.992 -22.375 1.00 43.00 266 THR A CA 1
ATOM 1931 C C . THR A 1 266 ? -31.930 3.960 -21.444 1.00 43.00 266 THR A C 1
ATOM 1933 O O . THR A 1 266 ? -32.269 2.855 -21.860 1.00 43.00 266 THR A O 1
ATOM 1936 N N . PHE A 1 267 ? -32.132 4.320 -20.175 1.00 36.09 267 PHE A N 1
ATOM 1937 C CA . PHE A 1 267 ? -32.915 3.512 -19.240 1.00 36.09 267 PHE A CA 1
ATOM 1938 C C . PHE A 1 267 ? -34.397 3.889 -19.351 1.00 36.09 267 PHE A C 1
ATOM 1940 O O . PHE A 1 267 ? -34.802 4.970 -18.927 1.00 36.09 267 PHE A O 1
ATOM 1947 N N . SER A 1 268 ? -35.223 2.995 -19.895 1.00 43.31 268 SER A N 1
ATOM 1948 C CA . SER A 1 268 ? -36.683 3.076 -19.782 1.00 43.31 268 SER A CA 1
ATOM 1949 C C . SER A 1 268 ? -37.134 2.235 -18.591 1.00 43.31 268 SER A C 1
ATOM 1951 O O . SER A 1 268 ? -37.371 1.038 -18.717 1.00 43.31 268 SER A O 1
ATOM 1953 N N . GLY A 1 269 ? -37.223 2.861 -17.419 1.00 34.97 269 GLY A N 1
ATOM 1954 C CA . GLY A 1 269 ? -37.842 2.275 -16.232 1.00 34.97 269 GLY A CA 1
ATOM 1955 C C . GLY A 1 269 ? -39.048 3.106 -15.813 1.00 34.97 269 GLY A C 1
ATOM 1956 O O . GLY A 1 269 ? -38.912 4.290 -15.519 1.00 34.97 269 GLY A O 1
ATOM 1957 N N . THR A 1 270 ? -40.233 2.501 -15.791 1.00 39.91 270 THR A N 1
ATOM 1958 C CA . THR A 1 270 ? -41.444 3.102 -15.223 1.00 39.91 270 THR A CA 1
ATOM 1959 C C . THR A 1 270 ? -41.356 3.090 -13.700 1.00 39.91 270 THR A C 1
ATOM 1961 O O . THR A 1 270 ? -41.361 2.025 -13.084 1.00 39.91 270 THR A O 1
ATOM 1964 N N . THR A 1 271 ? -41.302 4.262 -13.072 1.00 40.41 271 THR A N 1
ATOM 1965 C CA . THR A 1 271 ? -41.459 4.406 -11.623 1.00 40.41 271 THR A CA 1
ATOM 1966 C C . THR A 1 271 ? -42.944 4.373 -11.261 1.00 40.41 271 THR A C 1
ATOM 1968 O O . THR A 1 271 ? -43.657 5.360 -11.410 1.00 40.41 271 THR A O 1
ATOM 1971 N N . SER A 1 272 ? -43.438 3.239 -10.761 1.00 41.72 272 SER A N 1
ATOM 1972 C CA . SER A 1 272 ? -44.722 3.188 -10.053 1.00 41.72 272 SER A CA 1
ATOM 1973 C C . SER A 1 272 ? -44.470 3.313 -8.551 1.00 41.72 272 SER A C 1
ATOM 1975 O O . SER A 1 272 ? -44.077 2.349 -7.895 1.00 41.72 272 SER A O 1
ATOM 1977 N N . GLY A 1 273 ? -44.690 4.508 -8.010 1.00 34.19 273 GLY A N 1
ATOM 1978 C CA . GLY A 1 273 ? -44.705 4.771 -6.575 1.00 34.19 273 GLY A CA 1
ATOM 1979 C C . GLY A 1 273 ? -45.812 5.768 -6.256 1.00 34.19 273 GLY A C 1
ATOM 1980 O O . GLY A 1 273 ? -45.749 6.918 -6.678 1.00 34.19 273 GLY A O 1
ATOM 1981 N N . SER A 1 274 ? -46.842 5.321 -5.539 1.00 41.31 274 SER A N 1
ATOM 1982 C CA . SER A 1 274 ? -47.901 6.185 -5.015 1.00 41.31 274 SER A CA 1
ATOM 1983 C C . SER A 1 274 ? -47.349 6.998 -3.843 1.00 41.31 274 SER A C 1
ATOM 1985 O O . SER A 1 274 ? -47.138 6.453 -2.762 1.00 41.31 274 SER A O 1
ATOM 1987 N N . SER A 1 275 ? -47.121 8.295 -4.048 1.00 45.03 275 SER A N 1
ATOM 1988 C CA . SER A 1 275 ? -46.868 9.250 -2.966 1.00 45.03 275 SER A CA 1
ATOM 1989 C C . SER A 1 275 ? -48.193 9.883 -2.545 1.00 45.03 275 SER A C 1
ATOM 1991 O O . SER A 1 275 ? -48.792 10.643 -3.303 1.00 45.03 275 SER A O 1
ATOM 1993 N N . ALA A 1 276 ? -48.656 9.565 -1.337 1.00 43.53 276 ALA A N 1
ATOM 1994 C CA . ALA A 1 276 ? -49.708 10.310 -0.659 1.00 43.53 276 ALA A CA 1
ATOM 1995 C C . ALA A 1 276 ? -49.053 11.259 0.350 1.00 43.53 276 ALA A C 1
ATOM 1997 O O . ALA A 1 276 ? -48.907 10.929 1.524 1.00 43.53 276 ALA A O 1
ATOM 1998 N N . GLN A 1 277 ? -48.637 12.435 -0.116 1.00 36.41 277 GLN A N 1
ATOM 1999 C CA . GLN A 1 277 ? -48.402 13.583 0.756 1.00 36.41 277 GLN A CA 1
ATOM 2000 C C . GLN A 1 277 ? -48.630 14.877 -0.028 1.00 36.41 277 GLN A C 1
ATOM 2002 O O . GLN A 1 277 ? -47.858 15.264 -0.900 1.00 36.41 277 GLN A O 1
ATOM 2007 N N . THR A 1 278 ? -49.753 15.521 0.274 1.00 42.69 278 THR A N 1
ATOM 2008 C CA . THR A 1 278 ? -50.126 16.859 -0.180 1.00 42.69 278 THR A CA 1
ATOM 2009 C C . THR A 1 278 ? -49.246 17.904 0.500 1.00 42.69 278 THR A C 1
ATOM 2011 O O . THR A 1 278 ? -49.293 18.044 1.721 1.00 42.69 278 THR A O 1
ATOM 2014 N N . GLY A 1 279 ? -48.487 18.664 -0.288 1.00 37.88 279 GLY A N 1
ATOM 2015 C CA . GLY A 1 279 ? -47.788 19.872 0.146 1.00 37.88 279 GLY A CA 1
ATOM 2016 C C . GLY A 1 279 ? -47.913 20.944 -0.933 1.00 37.88 279 GLY A C 1
ATOM 2017 O O . GLY A 1 279 ? -47.435 20.765 -2.048 1.00 37.88 279 GLY A O 1
ATOM 2018 N N . THR A 1 280 ? -48.619 22.027 -0.625 1.00 41.16 280 THR A N 1
ATOM 2019 C CA . THR A 1 280 ? -48.886 23.161 -1.518 1.00 41.16 280 THR A CA 1
ATOM 2020 C C . THR A 1 280 ? -47.653 24.051 -1.675 1.00 41.16 280 THR A C 1
ATOM 2022 O O . THR A 1 280 ? -47.114 24.533 -0.679 1.00 41.16 280 THR A O 1
ATOM 2025 N N . CYS A 1 281 ? -47.238 24.329 -2.913 1.00 41.53 281 CYS A N 1
ATOM 2026 C CA . CYS A 1 281 ? -46.238 25.354 -3.211 1.00 41.53 281 CYS A CA 1
ATOM 2027 C C . CYS A 1 281 ? -46.881 26.747 -3.132 1.00 41.53 281 CYS A C 1
ATOM 2029 O O . CYS A 1 281 ? -47.744 27.079 -3.941 1.00 41.53 281 CYS A O 1
ATOM 2031 N N . GLY A 1 282 ? -46.455 27.561 -2.166 1.00 37.22 282 GLY A N 1
ATOM 2032 C CA . GLY A 1 282 ? -46.732 28.995 -2.146 1.00 37.22 282 GLY A CA 1
ATOM 2033 C C . GLY A 1 282 ? -45.675 29.742 -2.957 1.00 37.22 282 GLY A C 1
ATOM 2034 O O . GLY A 1 282 ? -44.504 29.743 -2.588 1.00 37.22 282 GLY A O 1
ATOM 2035 N N . SER A 1 283 ? -46.087 30.368 -4.058 1.00 43.69 283 SER A N 1
ATOM 2036 C CA . SER A 1 283 ? -45.321 31.413 -4.740 1.00 43.69 283 SER A CA 1
ATOM 2037 C C . SER A 1 283 ? -45.697 32.772 -4.165 1.00 43.69 283 SER A C 1
ATOM 2039 O O . SER A 1 283 ? -46.880 33.093 -4.106 1.00 43.69 283 SER A O 1
ATOM 2041 N N . THR A 1 284 ? -44.710 33.612 -3.866 1.00 47.94 284 THR A N 1
ATOM 2042 C CA . THR A 1 284 ? -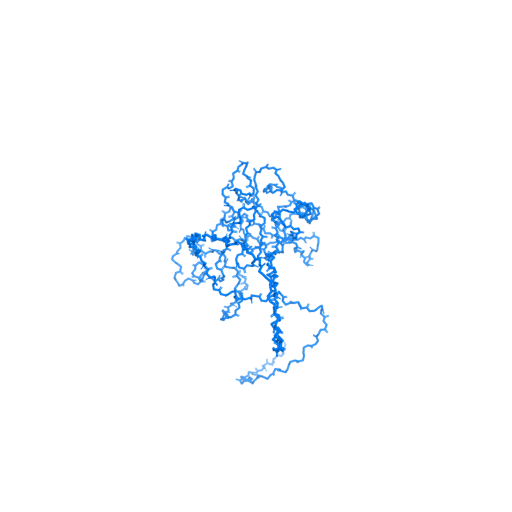44.889 35.069 -3.893 1.00 47.94 284 THR A CA 1
ATOM 2043 C C . THR A 1 284 ? -43.646 35.708 -4.486 1.00 47.94 284 THR A C 1
ATOM 2045 O O . THR A 1 284 ? -42.559 35.601 -3.921 1.00 47.94 284 THR A O 1
ATOM 2048 N N . GLY A 1 285 ? -43.832 36.343 -5.642 1.00 37.44 285 GLY A N 1
ATOM 2049 C CA . GLY A 1 285 ? -42.962 37.407 -6.116 1.00 37.44 285 GLY A CA 1
ATOM 2050 C C . GLY A 1 285 ? -43.304 38.725 -5.420 1.00 37.44 285 GLY A C 1
ATOM 2051 O O . GLY A 1 285 ? -44.421 38.906 -4.927 1.00 37.44 285 GLY A O 1
ATOM 2052 N N . GLY A 1 286 ? -42.317 39.613 -5.409 1.00 36.97 286 GLY A N 1
ATOM 2053 C CA . GLY A 1 286 ? -42.339 40.993 -4.940 1.00 36.97 286 GLY A CA 1
ATOM 2054 C C . GLY A 1 286 ? -40.968 41.592 -5.189 1.00 36.97 286 GLY A C 1
ATOM 2055 O O . GLY A 1 286 ? -39.994 40.952 -4.736 1.00 36.97 286 GLY A O 1
#

Foldseek 3Di:
DDDDDDDDDDPDAQFQEFQQAQFDADPVRDTDDPPPVPDCNNVRGGDYFDWDQPLQQWIATPSQQKIWGFAAQAPDLRHQPAWDQLVCVVVPNLCVCLVVCRSVHNQKDFAALSVQLSQAHQNDAPFRGPVQQPAPHDHNGDSSGGGHHDQAWEFHPAADPVDNQWGWTAGRRRRDIDGPPDPHGSRDIDGTMIMGHNPPPPPPPPPPDDDDDDDDDDDDDDDDDDDDDDDDDDDDDDDDDDDPDDDDDDDPDPPDPPPDPDDDDDDDDDDDDDDPDDDDDDDDDD

pLDDT: mean 75.95, std 28.47, range [24.94, 98.75]

Sequence (286 aa):
MGPARAVRDSSGGCPLPATGQTTCWNSSGSVIPCAGTGQDGELRKGAPLAYVDNGDGTVTDLNTWLVWEKLSDDGTVHDKDNVYTWANAFTGHVATLNAMSFAGHRDWRLPNVRELQSISDYQTYNPSVASAFDANCAPGCSATTCSCTALGYYWSSTSSVSDPWRAWYVGFRYGNVDAWGVSDDKSATLYVRAVHDAGSSSTTTTSTSSTTTTRPSTTSTTTSTTTTTSTTTSTTTSTTSSTTSTTAPGAGTCPSPIVIPAGGGTFSGTTSGSSAQTGTCGSTGG

Radius of gyration: 29.74 Å; chains: 1; bounding box: 69×118×55 Å